Protein AF-A0A7S1HUS6-F1 (afdb_monomer_lite)

Organism: NCBI:txid73025

InterPro domains:
  IPR023214 HAD superfamily [G3DSA:3.40.50.1000] (68-170)
  IPR036412 HAD-like superfamily [SSF56784] (34-167)

Sequence (219 aa):
GILVKYYHGEDIEVVCETDEHRALIADYQELAGGGHVFIDSYAEVMHLPPGKLLLMTYDLDTVVDACRSLFSPDEVTVVRGTPPFFVECLHPAVYKGAGFSRMCDALGVRATDFVSFGDGDNDIEFLNMTGKGFAMANARAEVRAQAPAVTEATNQEDGVARELWRLWEAGALTAAKKEAEERIAMFASSGGTPTTETVPFVESPFGVGKVVTTMLLWC

Structure (mmCIF, N/CA/C/O backbone):
data_AF-A0A7S1HUS6-F1
#
_entry.id   AF-A0A7S1HUS6-F1
#
loop_
_atom_site.group_PDB
_atom_site.id
_atom_site.type_symbol
_atom_site.label_atom_id
_atom_site.label_alt_id
_atom_site.label_comp_id
_atom_site.label_asym_id
_atom_site.label_entity_id
_atom_site.label_seq_id
_atom_site.pdbx_PDB_ins_code
_atom_site.Cartn_x
_atom_site.Cartn_y
_atom_site.Cartn_z
_atom_site.occupancy
_atom_site.B_iso_or_equiv
_atom_site.auth_seq_id
_atom_site.auth_comp_id
_atom_site.auth_asym_id
_atom_site.auth_atom_id
_atom_site.pdbx_PDB_model_num
ATOM 1 N N . GLY A 1 1 ? 14.855 2.085 -18.525 1.00 83.12 1 GLY A N 1
ATOM 2 C CA . GLY A 1 1 ? 14.480 0.681 -18.794 1.00 83.12 1 GLY A CA 1
ATOM 3 C C . GLY A 1 1 ? 13.548 0.230 -17.693 1.00 83.12 1 GLY A C 1
ATOM 4 O O . GLY A 1 1 ? 13.669 0.760 -16.599 1.00 83.12 1 GLY A O 1
ATOM 5 N N . ILE A 1 2 ? 12.611 -0.685 -17.949 1.00 92.69 2 ILE A N 1
ATOM 6 C CA . ILE A 1 2 ? 11.749 -1.212 -16.878 1.00 92.69 2 ILE A CA 1
ATOM 7 C C . ILE A 1 2 ? 12.413 -2.457 -16.302 1.00 92.69 2 ILE A C 1
ATOM 9 O O . ILE A 1 2 ? 12.666 -3.409 -17.039 1.00 92.69 2 ILE A O 1
ATOM 13 N N . LEU A 1 3 ? 12.642 -2.463 -14.992 1.00 95.38 3 LEU A N 1
ATOM 14 C CA . LEU A 1 3 ? 12.996 -3.675 -14.262 1.00 95.38 3 LEU A CA 1
ATOM 15 C C . LEU A 1 3 ? 11.747 -4.256 -13.603 1.00 95.38 3 LEU A C 1
ATOM 17 O O . LEU A 1 3 ? 10.977 -3.524 -12.993 1.00 95.38 3 LEU A O 1
ATOM 21 N N . VAL A 1 4 ? 11.547 -5.568 -13.691 1.00 95.88 4 VAL A N 1
ATOM 22 C CA . VAL A 1 4 ? 10.423 -6.239 -13.030 1.00 95.88 4 VAL A CA 1
ATOM 23 C C . VAL A 1 4 ? 10.930 -7.008 -11.816 1.00 95.88 4 VAL A C 1
ATOM 25 O O . VAL A 1 4 ? 11.791 -7.877 -11.933 1.00 95.88 4 VAL A O 1
ATOM 28 N N . LYS A 1 5 ? 10.375 -6.724 -10.643 1.00 95.44 5 LYS A N 1
ATOM 29 C CA . LYS A 1 5 ? 10.479 -7.625 -9.496 1.00 95.44 5 LYS A CA 1
ATOM 30 C C . LYS A 1 5 ? 9.335 -8.619 -9.570 1.00 95.44 5 LYS A C 1
ATOM 32 O O . LYS A 1 5 ? 8.174 -8.231 -9.415 1.00 95.44 5 LYS A O 1
ATOM 37 N N . TYR A 1 6 ? 9.675 -9.868 -9.841 1.00 96.06 6 TYR A N 1
ATOM 38 C CA . TYR A 1 6 ? 8.747 -10.985 -9.843 1.00 96.06 6 TYR A CA 1
ATOM 39 C C . TYR A 1 6 ? 8.636 -11.516 -8.420 1.00 96.06 6 TYR A C 1
ATOM 41 O O . TYR A 1 6 ? 9.660 -11.770 -7.812 1.00 96.06 6 TYR A O 1
ATOM 49 N N . TYR A 1 7 ? 7.437 -11.609 -7.849 1.00 94.06 7 TYR A N 1
ATOM 50 C CA . TYR A 1 7 ? 7.272 -12.212 -6.525 1.00 94.06 7 TYR A CA 1
ATOM 51 C C . TYR A 1 7 ? 6.639 -13.584 -6.686 1.00 94.06 7 TYR A C 1
ATOM 53 O O . TYR A 1 7 ? 5.477 -13.674 -7.101 1.00 94.06 7 TYR A O 1
ATOM 61 N N . HIS A 1 8 ? 7.360 -14.635 -6.309 1.00 91.31 8 HIS A N 1
ATOM 62 C CA . HIS A 1 8 ? 6.844 -15.996 -6.296 1.00 91.31 8 HIS A CA 1
ATOM 63 C C . HIS A 1 8 ? 7.265 -16.736 -5.022 1.00 91.31 8 HIS A C 1
ATOM 65 O O . HIS A 1 8 ? 8.439 -16.970 -4.763 1.00 91.31 8 HIS A O 1
ATOM 71 N N . GLY A 1 9 ? 6.284 -17.125 -4.202 1.00 88.25 9 GLY A N 1
ATOM 72 C CA . GLY A 1 9 ? 6.566 -17.729 -2.900 1.00 88.25 9 GLY A CA 1
ATOM 73 C C . GLY A 1 9 ? 7.300 -16.752 -1.977 1.00 88.25 9 GLY A C 1
ATOM 74 O O . GLY A 1 9 ? 6.791 -15.665 -1.705 1.00 88.25 9 GLY A O 1
ATOM 75 N N . GLU A 1 10 ? 8.470 -17.160 -1.487 1.00 87.88 10 GLU A N 1
ATOM 76 C CA . GLU A 1 10 ? 9.359 -16.321 -0.667 1.00 87.88 10 GLU A CA 1
ATOM 77 C C . GLU A 1 10 ? 10.412 -15.579 -1.505 1.00 87.88 10 GLU A C 1
ATOM 79 O O . GLU A 1 10 ? 11.086 -14.684 -0.991 1.00 87.88 10 GLU A O 1
ATOM 84 N N . ASP A 1 11 ? 10.529 -15.921 -2.789 1.00 91.50 11 ASP A N 1
ATOM 85 C CA . ASP A 1 11 ? 11.551 -15.393 -3.677 1.00 91.50 11 ASP A CA 1
ATOM 86 C C . ASP A 1 11 ? 11.075 -14.134 -4.410 1.00 91.50 11 ASP A C 1
ATOM 88 O O . ASP A 1 11 ? 9.887 -13.924 -4.693 1.00 91.50 11 ASP A O 1
ATOM 92 N N . ILE A 1 12 ? 12.049 -13.263 -4.685 1.00 94.25 12 ILE A N 1
ATOM 93 C CA . ILE A 1 12 ? 11.868 -12.047 -5.471 1.00 94.25 12 ILE A CA 1
ATOM 94 C C . ILE A 1 12 ? 12.868 -12.070 -6.621 1.00 94.25 12 ILE A C 1
ATOM 96 O O . ILE A 1 12 ? 14.031 -11.687 -6.444 1.00 94.25 12 ILE A O 1
ATOM 100 N N . GLU A 1 13 ? 12.433 -12.522 -7.791 1.00 96.38 13 GLU A N 1
ATOM 101 C CA . GLU A 1 13 ? 13.298 -12.694 -8.948 1.00 96.38 13 GLU A CA 1
ATOM 102 C C . GLU A 1 13 ? 13.403 -11.430 -9.808 1.00 96.38 13 GLU A C 1
ATOM 104 O O . GLU A 1 13 ? 12.426 -10.713 -10.055 1.00 96.38 13 GLU A O 1
ATOM 109 N N . VAL A 1 14 ? 14.617 -11.149 -10.279 1.00 96.62 14 VAL A N 1
ATOM 110 C CA . VAL A 1 14 ? 14.945 -9.944 -11.051 1.00 96.62 14 VAL A CA 1
ATOM 111 C C . VAL A 1 14 ?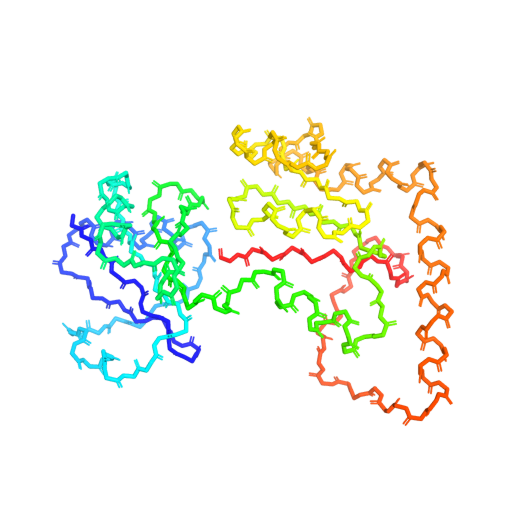 15.935 -10.251 -12.170 1.00 96.62 14 VAL A C 1
ATOM 113 O O . VAL A 1 14 ? 16.880 -11.017 -11.982 1.00 96.62 14 VAL A O 1
ATOM 116 N N . VAL A 1 15 ? 15.761 -9.592 -13.319 1.00 96.12 15 VAL A N 1
ATOM 117 C CA . VAL A 1 15 ? 16.728 -9.609 -14.427 1.00 96.12 15 VAL A CA 1
ATOM 118 C C . VAL A 1 15 ? 17.376 -8.225 -14.551 1.00 96.12 15 VAL A C 1
ATOM 120 O O . VAL A 1 15 ? 16.724 -7.225 -14.871 1.00 96.12 15 VAL A O 1
ATOM 123 N N . CYS A 1 16 ? 18.687 -8.153 -14.317 1.00 94.50 16 CYS A N 1
ATOM 124 C CA . CYS A 1 16 ? 19.451 -6.902 -14.326 1.00 94.50 16 CYS A CA 1
ATOM 125 C C . CYS A 1 16 ? 20.367 -6.773 -15.546 1.00 94.50 16 CYS A C 1
ATOM 127 O O . CYS A 1 16 ? 21.566 -7.034 -15.470 1.00 94.50 16 CYS A O 1
ATOM 129 N N . GLU A 1 17 ? 19.820 -6.292 -16.660 1.00 92.81 17 GLU A N 1
ATOM 130 C CA . GLU A 1 17 ? 20.568 -6.160 -17.919 1.00 92.81 17 GLU A CA 1
ATOM 131 C C . GLU A 1 17 ? 21.367 -4.850 -18.019 1.00 92.81 17 GLU A C 1
ATOM 133 O O . GLU A 1 17 ? 22.411 -4.798 -18.668 1.00 92.81 17 GLU A O 1
ATOM 138 N N . THR A 1 18 ? 20.913 -3.781 -17.357 1.00 95.12 18 THR A N 1
ATOM 139 C CA . THR A 1 18 ? 21.460 -2.423 -17.525 1.00 95.12 18 THR A CA 1
ATOM 140 C C . THR A 1 18 ? 21.981 -1.826 -16.216 1.00 95.12 18 THR A C 1
ATOM 142 O O . THR A 1 18 ? 21.654 -2.294 -15.125 1.00 95.12 18 THR A O 1
ATOM 145 N N . ASP A 1 19 ? 22.792 -0.766 -16.309 1.00 94.94 19 ASP A N 1
ATOM 146 C CA . ASP A 1 19 ? 23.210 0.008 -15.129 1.00 94.94 19 ASP A CA 1
ATOM 147 C C . ASP A 1 19 ? 22.018 0.672 -14.431 1.00 94.94 19 ASP A C 1
ATOM 149 O O . ASP A 1 19 ? 21.987 0.754 -13.208 1.00 94.94 19 ASP A O 1
ATOM 153 N N . GLU A 1 20 ? 21.000 1.070 -15.196 1.00 94.62 20 GLU A N 1
ATOM 154 C CA . GLU A 1 20 ? 19.757 1.629 -14.661 1.00 94.62 20 GLU A CA 1
ATOM 155 C C . GLU A 1 20 ? 18.985 0.597 -13.826 1.00 94.62 20 GLU A C 1
ATOM 157 O O . GLU A 1 20 ? 18.501 0.919 -12.748 1.00 94.62 20 GLU A O 1
ATOM 162 N N . HIS A 1 21 ? 18.930 -0.665 -14.266 1.00 95.19 21 HIS A N 1
ATOM 163 C CA . HIS A 1 21 ? 18.319 -1.754 -13.492 1.00 95.19 21 HIS A CA 1
ATOM 164 C C . HIS A 1 21 ? 19.043 -1.968 -12.157 1.00 95.19 21 HIS A C 1
ATOM 166 O O . HIS A 1 21 ? 18.406 -2.120 -11.115 1.00 95.19 21 HIS A O 1
ATOM 172 N N . ARG A 1 22 ? 20.382 -1.944 -12.183 1.00 94.12 22 ARG A N 1
ATOM 173 C CA . ARG A 1 22 ? 21.207 -2.058 -10.973 1.00 94.12 22 ARG A CA 1
ATOM 174 C C . ARG A 1 22 ? 20.972 -0.890 -10.014 1.00 94.12 22 ARG A C 1
ATOM 176 O O . ARG A 1 22 ? 20.859 -1.131 -8.816 1.00 94.12 22 ARG A O 1
ATOM 183 N N . ALA A 1 23 ? 20.863 0.334 -10.533 1.00 93.81 23 ALA A N 1
ATOM 184 C CA . ALA A 1 23 ? 20.560 1.521 -9.737 1.00 93.81 23 ALA A CA 1
ATOM 185 C C . ALA A 1 23 ? 19.164 1.440 -9.097 1.00 93.81 23 ALA A C 1
ATOM 187 O O . ALA A 1 23 ? 19.053 1.574 -7.885 1.00 93.81 23 ALA A O 1
ATOM 188 N N . LEU A 1 24 ? 18.126 1.097 -9.870 1.00 94.19 24 LEU A N 1
ATOM 189 C CA . LEU A 1 24 ? 16.755 0.950 -9.364 1.00 94.19 24 LEU A CA 1
ATOM 190 C C . LEU A 1 24 ? 16.657 -0.073 -8.224 1.00 94.19 24 LEU A C 1
ATOM 192 O O . LEU A 1 24 ? 16.002 0.188 -7.215 1.00 94.19 24 LEU A O 1
ATOM 196 N N . ILE A 1 25 ? 17.307 -1.235 -8.363 1.00 92.62 25 ILE A N 1
ATOM 197 C CA . ILE A 1 25 ? 17.340 -2.230 -7.284 1.00 92.62 25 ILE A CA 1
ATOM 198 C C . ILE A 1 25 ? 18.075 -1.691 -6.061 1.00 92.62 25 ILE A C 1
ATOM 200 O O . ILE A 1 25 ? 17.571 -1.868 -4.954 1.00 92.62 25 ILE A O 1
ATOM 204 N N . ALA A 1 26 ? 19.237 -1.059 -6.243 1.00 91.19 26 ALA A N 1
ATOM 205 C CA . ALA A 1 26 ? 20.010 -0.513 -5.133 1.00 91.19 26 ALA A CA 1
ATOM 206 C C . ALA A 1 26 ? 19.200 0.536 -4.353 1.00 91.19 26 ALA A C 1
ATOM 208 O O . ALA A 1 26 ? 19.094 0.425 -3.132 1.00 91.19 26 ALA A O 1
ATOM 209 N N . ASP A 1 27 ? 18.548 1.462 -5.063 1.00 89.69 27 ASP A N 1
ATOM 210 C CA . ASP A 1 27 ? 17.666 2.478 -4.480 1.00 89.69 27 ASP A CA 1
ATOM 211 C C . ASP A 1 27 ? 16.544 1.819 -3.655 1.00 89.69 27 ASP A C 1
ATOM 213 O O . ASP A 1 27 ? 16.283 2.196 -2.513 1.00 89.69 27 ASP A O 1
ATOM 217 N N . TYR A 1 28 ? 15.893 0.779 -4.191 1.00 88.56 28 TYR A N 1
ATOM 218 C CA . TYR A 1 28 ? 14.830 0.071 -3.468 1.00 88.56 28 TYR A CA 1
ATOM 219 C C . TYR A 1 28 ? 15.340 -0.725 -2.268 1.00 88.56 28 TYR A C 1
ATOM 221 O O . TYR A 1 28 ? 14.664 -0.778 -1.244 1.00 88.56 28 TYR A O 1
ATOM 229 N N . GLN A 1 29 ? 16.515 -1.350 -2.369 1.00 87.94 29 GLN A N 1
ATOM 230 C CA . GLN A 1 29 ? 17.120 -2.082 -1.256 1.00 87.94 29 GLN A CA 1
ATOM 231 C C . GLN A 1 29 ? 17.493 -1.157 -0.101 1.00 87.94 29 GLN A C 1
ATOM 233 O O . GLN A 1 29 ? 17.333 -1.550 1.052 1.00 87.94 29 GLN A O 1
ATOM 238 N N . GLU A 1 30 ? 17.946 0.063 -0.389 1.00 87.25 30 GLU A N 1
ATOM 239 C CA . GLU A 1 30 ? 18.206 1.070 0.642 1.00 87.25 30 GLU A CA 1
ATOM 240 C C . GLU A 1 30 ? 16.921 1.460 1.392 1.00 87.25 30 GLU A C 1
ATOM 242 O O . GLU A 1 30 ? 16.949 1.687 2.601 1.00 87.25 30 GLU A O 1
ATOM 247 N N . LEU A 1 31 ? 15.784 1.477 0.693 1.00 81.31 31 LEU A N 1
ATOM 248 C CA . LEU A 1 31 ? 14.492 1.886 1.244 1.00 81.31 31 LEU A CA 1
ATOM 249 C C . LEU A 1 31 ? 13.748 0.773 1.991 1.00 81.31 31 LEU A C 1
ATOM 251 O O . LEU A 1 31 ? 13.260 0.997 3.095 1.00 81.31 31 LEU A O 1
ATOM 255 N N . ALA A 1 32 ? 13.613 -0.401 1.377 1.00 79.62 32 ALA A N 1
ATOM 256 C CA . ALA A 1 32 ? 12.750 -1.485 1.855 1.00 79.62 32 ALA A CA 1
ATOM 257 C C . ALA A 1 32 ? 13.531 -2.708 2.362 1.00 79.62 32 ALA A C 1
ATOM 259 O O . ALA A 1 32 ? 12.944 -3.629 2.934 1.00 79.62 32 ALA A O 1
ATOM 260 N N . GLY A 1 33 ? 14.850 -2.743 2.159 1.00 82.12 33 GLY A N 1
ATOM 261 C CA . GLY A 1 33 ? 15.658 -3.932 2.404 1.00 82.12 33 GLY A CA 1
ATOM 262 C C . GLY A 1 33 ? 15.295 -5.093 1.469 1.00 82.12 33 GLY A C 1
ATOM 263 O O . GLY A 1 33 ? 14.828 -4.902 0.345 1.00 82.12 33 GLY A O 1
ATOM 264 N N . GLY A 1 34 ? 15.520 -6.319 1.946 1.00 77.00 34 GLY A N 1
ATOM 265 C CA . GLY A 1 34 ? 15.157 -7.549 1.238 1.00 77.00 34 GLY A CA 1
ATOM 266 C C . GLY A 1 34 ? 16.216 -8.076 0.259 1.00 77.00 34 GLY A C 1
ATOM 267 O O . GLY A 1 34 ? 16.989 -7.334 -0.356 1.00 77.00 34 GLY A O 1
ATOM 268 N N . GLY A 1 35 ? 16.253 -9.404 0.142 1.00 86.75 35 GLY A N 1
ATOM 269 C CA . GLY A 1 35 ? 17.072 -10.116 -0.837 1.00 86.75 35 GLY A CA 1
ATOM 270 C C . GLY A 1 35 ? 16.386 -10.194 -2.201 1.00 86.75 35 GLY A C 1
ATOM 271 O O . GLY A 1 35 ? 15.164 -10.118 -2.294 1.00 86.75 35 GLY A O 1
ATOM 272 N N . HIS A 1 36 ? 17.188 -10.360 -3.249 1.00 92.75 36 HIS A N 1
ATOM 273 C CA . HIS A 1 36 ? 16.716 -10.612 -4.607 1.00 92.75 36 HIS A CA 1
ATOM 274 C C . HIS A 1 36 ? 17.421 -11.845 -5.163 1.00 92.75 36 HIS A C 1
ATOM 276 O O . HIS A 1 36 ? 18.615 -12.041 -4.916 1.00 92.75 36 HIS A O 1
ATOM 282 N N . VAL A 1 37 ? 16.693 -12.639 -5.941 1.00 94.56 37 VAL A N 1
ATOM 283 C CA . VAL A 1 37 ? 17.245 -13.746 -6.719 1.00 94.56 37 VAL A CA 1
ATOM 284 C C . VAL A 1 37 ? 17.491 -13.230 -8.133 1.00 94.56 37 VAL A C 1
ATOM 286 O O . VAL A 1 37 ? 16.563 -12.917 -8.874 1.00 94.56 37 VAL A O 1
ATOM 289 N N . PHE A 1 38 ? 18.760 -13.081 -8.500 1.00 95.38 38 PHE A N 1
ATOM 290 C CA . PHE A 1 38 ? 19.124 -12.662 -9.850 1.00 95.38 38 PHE A CA 1
ATOM 291 C C . PHE A 1 38 ? 19.031 -13.865 -10.785 1.00 95.38 38 PHE A C 1
ATOM 293 O O . PHE A 1 38 ? 19.720 -14.861 -10.571 1.00 95.38 38 PHE A O 1
ATOM 300 N N . ILE A 1 39 ? 18.180 -13.750 -11.800 1.00 96.19 39 ILE A N 1
ATOM 301 C CA . ILE A 1 39 ? 17.977 -14.764 -12.838 1.00 96.19 39 ILE A CA 1
ATOM 302 C C . ILE A 1 39 ? 18.455 -14.226 -14.189 1.00 96.19 39 ILE A C 1
ATOM 304 O O . ILE A 1 39 ? 18.553 -13.009 -14.383 1.00 96.19 39 ILE A O 1
ATOM 308 N N . ASP A 1 40 ? 18.738 -15.125 -15.131 1.00 95.25 40 ASP A N 1
ATOM 309 C CA . ASP A 1 40 ? 19.230 -14.740 -16.456 1.00 95.25 40 ASP A CA 1
ATOM 310 C C . ASP A 1 40 ? 18.077 -14.294 -17.365 1.00 95.25 40 ASP A C 1
ATOM 312 O O . ASP A 1 40 ? 18.255 -13.442 -18.238 1.00 95.25 40 ASP A O 1
ATOM 316 N N . SER A 1 41 ? 16.875 -14.852 -17.173 1.00 95.38 41 SER A N 1
ATOM 317 C CA . SER A 1 41 ? 15.701 -14.495 -17.969 1.00 95.38 41 SER A CA 1
ATOM 318 C C . SER A 1 41 ? 14.381 -14.705 -17.233 1.00 95.38 41 SER A C 1
ATOM 320 O O . SER A 1 41 ? 14.149 -15.753 -16.639 1.00 95.38 41 SER A O 1
ATOM 322 N N . TYR A 1 42 ? 13.420 -13.788 -17.405 1.00 94.38 42 TYR A N 1
ATOM 323 C CA . TYR A 1 42 ? 12.052 -13.982 -16.901 1.00 94.38 42 TYR A CA 1
ATOM 324 C C . TYR A 1 42 ? 11.347 -15.213 -17.488 1.00 94.38 42 TYR A C 1
ATOM 326 O O . TYR A 1 42 ? 10.360 -15.670 -16.915 1.00 94.38 42 TYR A O 1
ATOM 334 N N . ALA A 1 43 ? 11.848 -15.796 -18.585 1.00 95.50 43 ALA A N 1
ATOM 335 C CA . ALA A 1 43 ? 11.358 -17.076 -19.098 1.00 95.50 43 ALA A CA 1
ATOM 336 C C . ALA A 1 43 ? 11.413 -18.200 -18.040 1.00 95.50 43 ALA A C 1
ATOM 338 O O . ALA A 1 43 ? 10.593 -19.121 -18.071 1.00 95.50 43 ALA A O 1
ATOM 339 N N . GLU A 1 44 ? 12.335 -18.094 -17.081 1.00 94.81 44 GLU A N 1
ATOM 340 C CA . GLU A 1 44 ? 12.507 -19.031 -15.970 1.00 94.81 44 GLU A CA 1
ATOM 341 C C . GLU A 1 44 ? 11.372 -18.970 -14.940 1.00 94.81 44 GLU A C 1
ATOM 343 O O . GLU A 1 44 ? 11.151 -19.955 -14.247 1.00 94.81 44 GLU A O 1
ATOM 348 N N . VAL A 1 45 ? 10.626 -17.862 -14.853 1.00 94.62 45 VAL A N 1
ATOM 349 C CA . VAL A 1 45 ? 9.600 -17.656 -13.808 1.00 94.62 45 VAL A CA 1
ATOM 350 C C . VAL A 1 45 ? 8.219 -17.306 -14.352 1.00 94.62 45 VAL A C 1
ATOM 352 O O . VAL A 1 45 ? 7.224 -17.538 -13.677 1.00 94.62 45 VAL A O 1
ATOM 355 N N . MET A 1 46 ? 8.108 -16.834 -15.599 1.00 93.12 46 MET A N 1
ATOM 356 C CA . MET A 1 46 ? 6.836 -16.371 -16.182 1.00 93.12 46 MET A CA 1
ATOM 357 C C . MET A 1 46 ? 5.756 -17.459 -16.312 1.00 93.12 46 MET A C 1
ATOM 359 O O . MET A 1 46 ? 4.597 -17.160 -16.586 1.00 93.12 46 MET A O 1
ATOM 363 N N . HIS A 1 47 ? 6.135 -18.731 -16.173 1.00 93.31 47 HIS A N 1
ATOM 364 C CA . HIS A 1 47 ? 5.211 -19.864 -16.173 1.00 93.31 47 HIS A CA 1
ATOM 365 C C . HIS A 1 47 ? 4.621 -20.156 -14.782 1.00 93.31 47 HIS A C 1
ATOM 367 O O . HIS A 1 47 ? 3.673 -20.933 -14.668 1.00 93.31 47 HIS A O 1
ATOM 373 N N . LEU A 1 48 ? 5.174 -19.548 -13.732 1.00 92.75 48 LEU A N 1
ATOM 374 C CA . LEU A 1 48 ? 4.695 -19.628 -12.358 1.00 92.75 48 LEU A CA 1
ATOM 375 C C . LEU A 1 48 ? 3.781 -18.433 -12.087 1.00 92.75 48 LEU A C 1
ATOM 377 O O . LEU A 1 48 ? 4.136 -17.327 -12.463 1.00 92.75 48 LEU A O 1
ATOM 381 N N . PRO A 1 49 ? 2.624 -18.577 -11.430 1.00 89.44 49 PRO A N 1
ATOM 382 C CA . PRO A 1 49 ? 1.777 -17.424 -11.139 1.00 89.44 49 PRO A CA 1
ATOM 383 C C . PRO A 1 49 ? 2.475 -16.480 -10.136 1.00 89.44 49 PRO A C 1
ATOM 385 O O . PRO A 1 49 ? 2.878 -16.943 -9.059 1.00 89.44 49 PRO A O 1
ATOM 388 N N . PRO A 1 50 ? 2.620 -15.177 -10.444 1.00 91.25 50 PRO A N 1
ATOM 389 C CA . PRO A 1 50 ? 3.199 -14.224 -9.507 1.00 91.25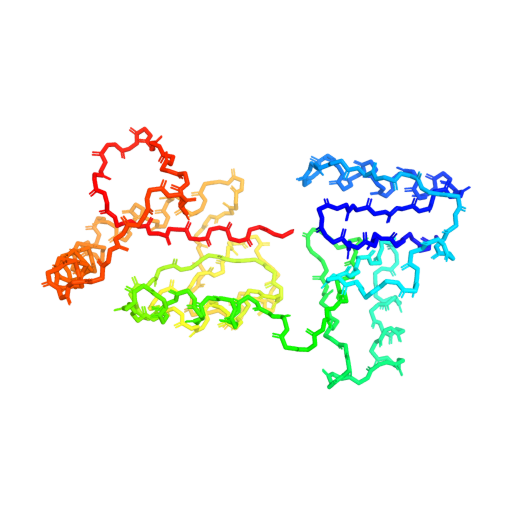 50 PRO A CA 1
ATOM 390 C C . PRO A 1 50 ? 2.187 -13.857 -8.418 1.00 91.25 50 PRO A C 1
ATOM 392 O O . PRO A 1 50 ? 0.994 -13.705 -8.684 1.00 91.25 50 PRO A O 1
ATOM 395 N N . GLY A 1 51 ? 2.667 -13.664 -7.189 1.00 87.31 51 GLY A N 1
ATOM 396 C CA . GLY A 1 51 ? 1.872 -13.089 -6.099 1.00 87.31 51 GLY A CA 1
ATOM 397 C C . GLY A 1 51 ? 1.688 -11.576 -6.251 1.00 87.31 51 GLY A C 1
ATOM 398 O O . GLY A 1 51 ? 0.605 -11.048 -6.003 1.00 87.31 51 GLY A O 1
ATOM 399 N N . LYS A 1 52 ? 2.743 -10.886 -6.696 1.00 90.31 52 LYS A N 1
ATOM 400 C CA . LYS A 1 52 ? 2.731 -9.480 -7.120 1.00 90.31 52 LYS A CA 1
ATOM 401 C C . LYS A 1 52 ? 3.853 -9.219 -8.123 1.00 90.31 52 LYS A C 1
ATOM 403 O O . LYS A 1 52 ? 4.834 -9.958 -8.155 1.00 90.31 52 LYS A O 1
ATOM 408 N N . LEU A 1 53 ? 3.729 -8.159 -8.914 1.00 94.62 53 LEU A N 1
ATOM 409 C CA . LEU A 1 53 ? 4.819 -7.644 -9.743 1.00 94.62 53 LEU A CA 1
ATOM 410 C C . LEU A 1 53 ? 5.091 -6.190 -9.372 1.00 94.62 53 LEU A C 1
ATOM 412 O O . LEU A 1 53 ? 4.147 -5.411 -9.247 1.00 94.62 53 LEU A O 1
ATOM 416 N N . LEU A 1 54 ? 6.365 -5.815 -9.236 1.00 94.88 54 LEU A N 1
ATOM 417 C CA . LEU A 1 54 ? 6.757 -4.405 -9.178 1.00 94.88 54 LEU A CA 1
ATOM 418 C C . LEU A 1 54 ? 7.509 -4.031 -10.450 1.00 94.88 54 LEU A C 1
ATOM 420 O O . LEU A 1 54 ? 8.595 -4.549 -10.699 1.00 94.88 54 LEU A O 1
ATOM 424 N N . LEU A 1 55 ? 6.942 -3.127 -11.244 1.00 96.25 55 LEU A N 1
ATOM 425 C CA . LEU A 1 55 ? 7.597 -2.566 -12.420 1.00 96.25 55 LEU A CA 1
ATOM 426 C C . LEU A 1 55 ? 8.343 -1.306 -11.991 1.00 96.25 55 LEU A C 1
ATOM 428 O O . LEU A 1 55 ? 7.732 -0.271 -11.740 1.00 96.2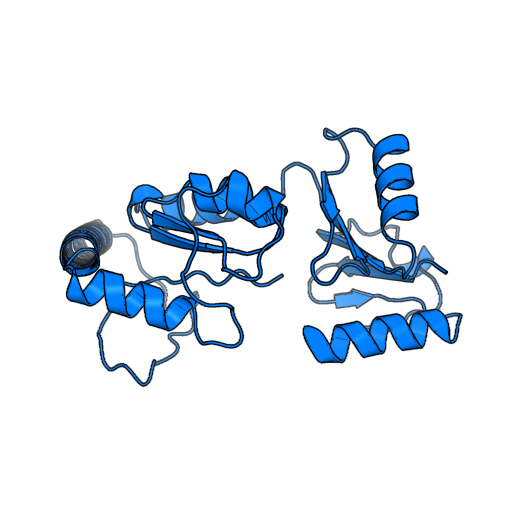5 55 LEU A O 1
ATOM 432 N N . MET A 1 56 ? 9.659 -1.404 -11.883 1.00 95.38 56 MET A N 1
ATOM 433 C CA . MET A 1 56 ? 10.551 -0.339 -11.447 1.00 95.38 56 MET A CA 1
ATOM 434 C C . MET A 1 56 ? 11.001 0.508 -12.635 1.00 95.38 56 MET A C 1
ATOM 436 O O . MET A 1 56 ? 11.421 -0.022 -13.666 1.00 95.38 56 MET A O 1
ATOM 440 N N . THR A 1 57 ? 10.900 1.825 -12.490 1.00 95.56 57 THR A N 1
ATOM 441 C CA . THR A 1 57 ? 11.171 2.810 -13.540 1.00 95.56 57 THR A CA 1
ATOM 442 C C . THR A 1 57 ? 11.359 4.201 -12.933 1.00 95.56 57 THR A C 1
ATOM 444 O O . THR A 1 57 ? 10.686 4.554 -11.967 1.00 95.56 57 THR A O 1
ATOM 447 N N . TYR A 1 58 ? 12.204 5.037 -13.536 1.00 92.81 58 TYR A N 1
ATOM 448 C CA . TYR A 1 58 ? 12.225 6.475 -13.229 1.00 92.81 58 TYR A CA 1
ATOM 449 C C . TYR A 1 58 ? 11.154 7.271 -14.000 1.00 92.81 58 TYR A C 1
ATOM 451 O O . TYR A 1 58 ? 10.881 8.421 -13.669 1.00 92.81 58 TYR A O 1
ATOM 459 N N . ASP A 1 59 ? 10.515 6.656 -14.999 1.00 93.94 59 ASP A N 1
ATOM 460 C CA . ASP A 1 59 ? 9.386 7.203 -15.759 1.00 93.94 59 ASP A CA 1
ATOM 461 C C . ASP A 1 59 ? 8.069 6.549 -15.303 1.00 93.94 59 ASP A C 1
ATOM 463 O O . ASP A 1 59 ? 7.484 5.707 -15.991 1.00 93.94 59 ASP A O 1
ATOM 467 N N . LEU A 1 60 ? 7.657 6.862 -14.070 1.00 92.94 60 LEU A N 1
ATOM 468 C CA . LEU A 1 60 ? 6.509 6.230 -13.414 1.00 92.94 60 LEU A CA 1
ATOM 469 C C . LEU A 1 60 ? 5.196 6.484 -14.162 1.00 92.94 60 LEU A C 1
ATOM 471 O O . LEU A 1 60 ? 4.412 5.557 -14.350 1.00 92.94 60 LEU A O 1
ATOM 475 N N . ASP A 1 61 ? 4.945 7.731 -14.563 1.00 93.12 61 ASP A N 1
ATOM 476 C CA . ASP A 1 61 ? 3.670 8.133 -15.165 1.00 93.12 61 ASP A CA 1
ATOM 477 C C . ASP A 1 61 ? 3.406 7.379 -16.469 1.00 93.12 61 ASP A C 1
ATOM 479 O O . ASP A 1 61 ? 2.334 6.793 -16.629 1.00 93.12 61 ASP A O 1
ATOM 483 N N . THR A 1 62 ? 4.414 7.286 -17.341 1.00 95.62 62 THR A N 1
ATOM 484 C CA . THR A 1 62 ? 4.309 6.546 -18.602 1.00 95.62 62 THR A CA 1
ATOM 485 C C . THR A 1 62 ? 3.997 5.069 -18.372 1.00 95.62 62 THR A C 1
ATOM 487 O O . THR A 1 62 ? 3.152 4.500 -19.063 1.00 95.62 62 THR A O 1
ATOM 490 N N . VAL A 1 63 ? 4.639 4.430 -17.387 1.00 96.19 63 VAL A N 1
ATOM 491 C CA . VAL A 1 63 ? 4.402 3.006 -17.094 1.00 96.19 63 VAL A CA 1
ATOM 492 C C . VAL A 1 63 ? 3.030 2.782 -16.463 1.00 96.19 63 VAL A C 1
ATOM 494 O O . VAL A 1 63 ? 2.347 1.828 -16.827 1.00 96.19 63 VAL A O 1
ATOM 497 N N . VAL A 1 64 ? 2.576 3.671 -15.574 1.00 95.06 64 VAL A N 1
ATOM 498 C CA . VAL A 1 64 ? 1.217 3.608 -15.012 1.00 95.06 64 VAL A CA 1
ATOM 499 C C . VAL A 1 64 ? 0.166 3.707 -16.115 1.00 95.06 64 VAL A C 1
ATOM 501 O O . VAL A 1 64 ? -0.768 2.902 -16.141 1.00 95.06 64 VAL A O 1
ATOM 504 N N . ASP A 1 65 ? 0.313 4.670 -17.022 1.00 95.50 65 ASP A N 1
ATOM 505 C CA . ASP A 1 65 ? -0.642 4.894 -18.108 1.00 95.50 65 ASP A CA 1
ATOM 506 C C . ASP A 1 65 ? -0.634 3.732 -19.107 1.00 95.50 65 ASP A C 1
ATOM 508 O O . ASP A 1 65 ? -1.697 3.295 -19.560 1.00 95.50 65 ASP A O 1
ATOM 512 N N . ALA A 1 66 ? 0.542 3.161 -19.388 1.00 96.44 66 ALA A N 1
ATOM 513 C CA . ALA A 1 66 ? 0.666 1.953 -20.194 1.00 96.44 66 ALA A CA 1
ATOM 514 C C . ALA A 1 66 ? -0.045 0.759 -19.537 1.00 96.44 66 ALA A C 1
ATOM 516 O O . ALA A 1 66 ? -0.876 0.122 -20.182 1.00 96.44 66 ALA A O 1
ATOM 517 N N . CYS A 1 67 ? 0.204 0.487 -18.251 1.00 96.00 67 CYS A N 1
ATOM 518 C CA . CYS A 1 67 ? -0.456 -0.605 -17.528 1.00 96.00 67 CYS A CA 1
ATOM 519 C C . CYS A 1 67 ? -1.982 -0.445 -17.519 1.00 96.00 67 CYS A C 1
ATOM 521 O O . CYS A 1 67 ? -2.697 -1.399 -17.805 1.00 96.00 67 CYS A O 1
ATOM 523 N N . ARG A 1 68 ? -2.490 0.766 -17.256 1.00 94.81 68 ARG A N 1
ATOM 524 C CA . ARG A 1 68 ? -3.936 1.060 -17.259 1.00 94.81 68 ARG A CA 1
ATOM 525 C C . ARG A 1 68 ? -4.577 0.995 -18.646 1.00 94.81 68 ARG A C 1
ATOM 527 O O . ARG A 1 68 ? -5.787 0.828 -18.743 1.00 94.81 68 ARG A O 1
ATOM 534 N N . SER A 1 69 ? -3.786 1.151 -19.706 1.00 96.50 69 SER A N 1
ATOM 535 C CA . SER A 1 69 ? -4.253 0.992 -21.088 1.00 96.50 69 SER A CA 1
ATOM 536 C C . SER A 1 69 ? -4.262 -0.471 -21.533 1.00 96.50 69 SER A C 1
ATOM 538 O O . SER A 1 69 ? -5.060 -0.844 -22.390 1.00 96.50 69 SER A O 1
ATOM 540 N N . LEU A 1 70 ? -3.361 -1.288 -20.981 1.00 96.00 70 LEU A N 1
ATOM 541 C CA . LEU A 1 70 ? -3.206 -2.702 -21.326 1.00 96.00 70 LEU A CA 1
ATOM 542 C C . LEU A 1 70 ? -4.137 -3.620 -20.533 1.00 96.00 70 LEU A C 1
ATOM 544 O O . LEU A 1 70 ? -4.566 -4.636 -21.072 1.00 96.00 70 LEU A O 1
ATOM 548 N N . PHE A 1 71 ? -4.435 -3.275 -19.280 1.00 94.62 71 PHE A N 1
ATOM 549 C CA . PHE A 1 71 ? -5.195 -4.126 -18.370 1.00 94.62 71 PHE A CA 1
ATOM 550 C C . PHE A 1 71 ? -6.416 -3.398 -17.825 1.00 94.62 71 PHE A C 1
ATOM 552 O O . PHE A 1 71 ? -6.336 -2.236 -17.417 1.00 94.62 71 PHE A O 1
ATOM 559 N N . SER A 1 72 ? -7.547 -4.100 -17.779 1.00 93.75 72 SER A N 1
ATOM 560 C CA . SER A 1 72 ? -8.719 -3.605 -17.066 1.00 93.75 72 SER A CA 1
ATOM 561 C C . SER A 1 72 ? -8.547 -3.758 -15.543 1.00 93.75 72 SER A C 1
ATOM 563 O O . SER A 1 72 ? -7.808 -4.638 -15.089 1.00 93.75 72 SER A O 1
ATOM 565 N N . PRO A 1 73 ? -9.253 -2.955 -14.723 1.00 89.94 73 PRO A N 1
ATOM 566 C CA . PRO A 1 73 ? -9.232 -3.107 -13.264 1.00 89.94 73 PRO A CA 1
ATOM 567 C C . PRO A 1 73 ? -9.707 -4.482 -12.764 1.00 89.94 73 PRO A C 1
ATOM 569 O O . PRO A 1 73 ? -9.339 -4.885 -11.665 1.00 89.94 73 PRO A O 1
ATOM 572 N N . ASP A 1 74 ? -10.493 -5.206 -13.570 1.00 92.00 74 ASP A N 1
ATOM 573 C CA . ASP A 1 74 ? -10.964 -6.565 -13.266 1.00 92.00 74 ASP A CA 1
ATOM 574 C C . ASP A 1 74 ? -9.908 -7.647 -13.570 1.00 92.00 74 ASP A C 1
ATOM 576 O O . ASP A 1 74 ? -10.099 -8.812 -13.221 1.00 92.00 74 ASP A O 1
ATOM 580 N N . GLU A 1 75 ? -8.787 -7.275 -14.199 1.00 92.00 75 GLU A N 1
ATOM 581 C CA . GLU A 1 75 ? -7.667 -8.166 -14.527 1.00 92.00 75 GLU A CA 1
ATOM 582 C C . GLU A 1 75 ? -6.428 -7.867 -13.684 1.00 92.00 75 GLU A C 1
ATOM 584 O O . GLU A 1 75 ? -5.793 -8.793 -13.178 1.00 92.00 75 GLU A O 1
ATOM 589 N N . VAL A 1 76 ? -6.076 -6.585 -13.529 1.00 93.25 76 VAL A N 1
ATOM 590 C CA . VAL A 1 76 ? -4.889 -6.145 -12.786 1.00 93.25 76 VAL A CA 1
ATOM 591 C C . VAL A 1 76 ? -5.183 -4.846 -12.046 1.00 93.25 76 VAL A C 1
ATOM 593 O O . VAL A 1 76 ? -5.524 -3.825 -12.645 1.00 93.25 76 VAL A O 1
ATOM 596 N N . THR A 1 77 ? -4.947 -4.848 -10.736 1.00 92.19 77 THR A N 1
ATOM 597 C CA . THR A 1 77 ? -4.909 -3.615 -9.949 1.00 92.19 77 THR A CA 1
ATOM 598 C C . THR A 1 77 ? -3.551 -2.949 -10.132 1.00 92.19 77 THR A C 1
ATOM 600 O O . THR A 1 77 ? -2.517 -3.549 -9.837 1.00 92.19 77 THR A O 1
ATOM 603 N N . VAL A 1 78 ? -3.561 -1.700 -10.605 1.00 93.81 78 VAL A N 1
ATOM 604 C CA . VAL A 1 78 ? -2.362 -0.886 -10.852 1.00 93.81 78 VAL A CA 1
ATOM 605 C C . VAL A 1 78 ? -2.248 0.203 -9.786 1.00 93.81 78 VAL A C 1
ATOM 607 O O . VAL A 1 78 ? -3.027 1.163 -9.783 1.00 93.81 78 VAL A O 1
ATOM 610 N N . VAL A 1 79 ? -1.252 0.077 -8.911 1.00 89.56 79 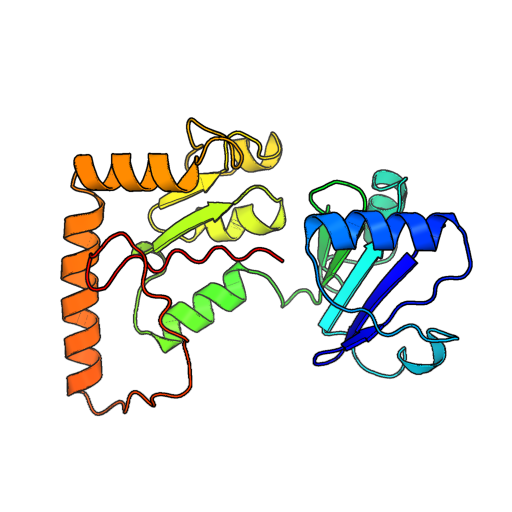VAL A N 1
ATOM 611 C CA . VAL A 1 79 ? -0.980 1.009 -7.808 1.00 89.56 79 VAL A CA 1
ATOM 612 C C . VAL A 1 79 ? 0.320 1.763 -8.068 1.00 89.56 79 VAL A C 1
ATOM 614 O O . VAL A 1 79 ? 1.318 1.192 -8.504 1.00 89.56 79 VAL A O 1
ATOM 617 N N . ARG A 1 80 ? 0.324 3.065 -7.780 1.00 90.75 80 ARG A N 1
ATOM 618 C CA . ARG A 1 80 ? 1.545 3.875 -7.782 1.00 90.75 80 ARG A CA 1
ATOM 619 C C . ARG A 1 80 ? 2.333 3.612 -6.503 1.00 90.75 80 ARG A C 1
ATOM 621 O O . ARG A 1 80 ? 1.819 3.842 -5.410 1.00 90.75 80 ARG A O 1
ATOM 628 N N . GLY A 1 81 ? 3.578 3.179 -6.655 1.00 84.94 81 GLY A N 1
ATOM 629 C CA . GLY A 1 81 ? 4.505 3.015 -5.548 1.00 84.94 81 GLY A CA 1
ATOM 630 C C . GLY A 1 81 ? 4.839 4.341 -4.875 1.00 84.94 81 GLY A C 1
ATOM 631 O O . GLY A 1 81 ? 4.872 5.401 -5.510 1.00 84.94 81 GLY A O 1
ATOM 632 N N . THR A 1 82 ? 5.092 4.273 -3.573 1.00 77.81 82 THR A N 1
ATOM 633 C CA . THR A 1 82 ? 5.691 5.364 -2.804 1.00 77.81 82 THR A CA 1
ATOM 634 C C . THR A 1 82 ? 6.932 4.801 -2.121 1.00 77.81 82 THR A C 1
ATOM 636 O O . THR A 1 82 ? 6.791 3.869 -1.334 1.00 77.81 82 THR A O 1
ATOM 639 N N . PRO A 1 83 ? 8.139 5.326 -2.399 1.00 77.31 83 PRO A N 1
ATOM 640 C CA . PRO A 1 83 ? 8.486 6.421 -3.325 1.00 77.31 83 PRO A CA 1
ATOM 641 C C . PRO A 1 83 ? 8.215 6.143 -4.825 1.00 77.31 83 PRO A C 1
ATOM 643 O O . PRO A 1 83 ? 8.079 4.991 -5.231 1.00 77.31 83 PRO A O 1
ATOM 646 N N . PRO A 1 84 ? 8.116 7.195 -5.668 1.00 83.69 84 PRO A N 1
ATOM 647 C CA . PRO A 1 84 ? 7.491 7.125 -6.992 1.00 83.69 84 PRO A CA 1
ATOM 648 C C . PRO A 1 84 ? 8.431 6.622 -8.102 1.00 83.69 84 PRO A C 1
ATOM 650 O O . PRO A 1 84 ? 8.603 7.292 -9.117 1.00 83.69 84 PRO A O 1
ATOM 653 N N . PHE A 1 85 ? 9.033 5.447 -7.925 1.00 91.06 85 PHE A N 1
ATOM 654 C CA . PHE A 1 85 ? 9.861 4.804 -8.959 1.00 91.06 85 PHE A CA 1
ATOM 655 C C . PHE A 1 85 ? 9.475 3.342 -9.224 1.00 91.06 85 PHE A C 1
ATOM 657 O O . PHE A 1 85 ? 10.227 2.577 -9.829 1.00 91.06 85 PHE A O 1
ATOM 664 N N . PHE A 1 86 ? 8.290 2.924 -8.779 1.00 93.12 86 PHE A N 1
ATOM 665 C CA . PHE A 1 86 ? 7.744 1.616 -9.115 1.00 93.12 86 PHE A CA 1
ATOM 666 C C . PHE A 1 86 ? 6.220 1.634 -9.219 1.00 93.12 86 PHE A C 1
ATOM 668 O O . PHE A 1 86 ? 5.538 2.423 -8.566 1.00 93.12 86 PHE A O 1
ATOM 675 N N . VAL A 1 87 ? 5.688 0.739 -10.044 1.00 94.56 87 VAL A N 1
ATOM 676 C CA . VAL A 1 87 ? 4.259 0.447 -10.173 1.00 94.56 87 VAL A CA 1
ATOM 677 C C . VAL A 1 87 ? 4.005 -0.934 -9.592 1.00 94.56 87 VAL A C 1
ATOM 679 O O . VAL A 1 87 ? 4.672 -1.888 -9.989 1.00 94.56 87 VAL A O 1
ATOM 682 N N . GLU A 1 88 ? 3.045 -1.055 -8.678 1.00 92.62 88 GLU A N 1
ATOM 683 C CA . GLU A 1 88 ? 2.591 -2.361 -8.204 1.00 92.62 88 GLU A CA 1
ATOM 684 C C . GLU A 1 88 ? 1.469 -2.876 -9.102 1.00 92.62 88 GLU A C 1
ATOM 686 O O . GLU A 1 88 ? 0.460 -2.197 -9.315 1.00 92.62 88 GLU A O 1
ATOM 691 N N . CYS A 1 89 ? 1.643 -4.091 -9.606 1.00 93.75 89 CYS A N 1
ATOM 692 C CA . CYS A 1 89 ? 0.627 -4.834 -10.331 1.00 93.75 89 CYS A CA 1
ATOM 693 C C . CYS A 1 89 ? 0.213 -6.040 -9.488 1.00 93.75 89 CYS A C 1
ATOM 695 O O . CYS A 1 89 ? 1.027 -6.915 -9.173 1.00 93.75 89 CYS A O 1
ATOM 697 N N . LEU A 1 90 ? -1.060 -6.060 -9.109 1.00 91.56 90 LEU A N 1
ATOM 698 C CA . LEU A 1 90 ? -1.639 -7.033 -8.190 1.00 91.56 90 LEU A CA 1
ATOM 699 C C . LEU A 1 90 ? -2.831 -7.725 -8.843 1.00 91.56 90 LEU A C 1
ATOM 701 O O . LEU A 1 90 ? -3.534 -7.137 -9.667 1.00 91.56 90 LEU A O 1
ATOM 705 N N . HIS A 1 91 ? -3.101 -8.959 -8.421 1.00 90.88 91 HIS A N 1
ATOM 706 C CA . HIS A 1 91 ? -4.381 -9.588 -8.720 1.00 90.88 91 HIS A CA 1
ATOM 707 C C . HIS A 1 91 ? -5.520 -8.751 -8.088 1.00 90.88 91 HIS A C 1
ATOM 709 O O . HIS A 1 91 ? -5.386 -8.374 -6.923 1.00 90.88 91 HIS A O 1
ATOM 715 N N . PRO A 1 92 ? -6.657 -8.502 -8.766 1.00 88.19 92 PRO A N 1
ATOM 716 C CA . PRO A 1 92 ? -7.712 -7.599 -8.278 1.00 88.19 92 PRO A CA 1
ATOM 717 C C . PRO A 1 92 ? -8.290 -7.957 -6.907 1.00 88.19 92 PRO A C 1
ATOM 719 O O . PRO A 1 92 ? -8.659 -7.094 -6.119 1.00 88.19 92 PRO A O 1
ATOM 722 N N . ALA A 1 93 ? -8.317 -9.251 -6.583 1.00 86.62 93 ALA A N 1
ATOM 723 C CA . ALA A 1 93 ? -8.739 -9.747 -5.271 1.00 86.62 93 ALA A CA 1
ATOM 724 C C . ALA A 1 93 ? -7.702 -9.555 -4.137 1.00 86.62 93 ALA A C 1
ATOM 726 O O . ALA A 1 93 ? -7.984 -9.921 -2.994 1.00 86.62 93 ALA A O 1
ATOM 727 N N . VAL A 1 94 ? -6.501 -9.047 -4.433 1.00 83.19 94 VAL A N 1
ATOM 728 C CA . VAL A 1 94 ? -5.403 -8.855 -3.475 1.00 83.19 94 VAL A CA 1
ATOM 729 C C . VAL A 1 94 ? -5.243 -7.368 -3.187 1.00 83.19 94 VAL A C 1
ATOM 731 O O . VAL A 1 94 ? -4.658 -6.620 -3.964 1.00 83.19 94 VAL A O 1
ATOM 734 N N . TYR A 1 95 ? -5.753 -6.947 -2.034 1.00 79.56 95 TYR A N 1
ATOM 735 C CA . TYR A 1 95 ? -5.608 -5.588 -1.521 1.00 79.56 95 TYR A CA 1
ATOM 736 C C . TYR A 1 95 ? -5.594 -5.596 0.014 1.00 79.56 95 TYR A C 1
ATOM 738 O O . TYR A 1 95 ? -6.044 -6.558 0.650 1.00 79.56 95 TYR A O 1
ATOM 746 N N . LYS A 1 96 ? -5.058 -4.527 0.623 1.00 77.69 96 LYS A N 1
ATOM 747 C CA . LYS A 1 96 ? -4.856 -4.430 2.083 1.00 77.69 96 LYS A CA 1
ATOM 748 C C . LYS A 1 96 ? -6.159 -4.639 2.860 1.00 77.69 96 LYS A C 1
ATOM 750 O O . LYS A 1 96 ? -6.171 -5.386 3.837 1.00 77.69 96 LYS A O 1
ATOM 755 N N . GLY A 1 97 ? -7.257 -4.052 2.379 1.00 79.31 97 GLY A N 1
ATOM 756 C CA . GLY A 1 97 ? -8.591 -4.202 2.964 1.00 79.31 97 GLY A CA 1
ATOM 757 C C . GLY A 1 97 ? -9.056 -5.658 3.042 1.00 79.31 97 GLY A C 1
ATOM 758 O O . GLY A 1 97 ? -9.458 -6.109 4.110 1.00 79.31 97 GLY A O 1
ATOM 759 N N . ALA A 1 98 ? -8.912 -6.440 1.967 1.00 82.81 98 ALA A N 1
ATOM 760 C CA . ALA A 1 98 ? -9.292 -7.855 1.968 1.00 82.81 98 ALA A CA 1
ATOM 761 C C . ALA A 1 98 ? -8.483 -8.683 2.976 1.00 82.81 98 ALA A C 1
ATOM 763 O O . ALA A 1 98 ? -9.049 -9.514 3.691 1.00 82.81 98 ALA A O 1
ATOM 764 N N . GLY A 1 99 ? -7.166 -8.459 3.052 1.00 83.38 99 GLY A N 1
ATOM 765 C CA . GLY A 1 99 ? -6.309 -9.119 4.041 1.00 83.38 99 GLY A CA 1
ATOM 766 C C . GLY A 1 99 ? -6.710 -8.758 5.472 1.00 83.38 99 GLY A C 1
ATOM 767 O O . GLY A 1 99 ? -6.853 -9.636 6.324 1.00 83.38 99 GLY A O 1
ATOM 768 N N . PHE A 1 100 ? -6.974 -7.475 5.710 1.00 83.56 100 PHE A N 1
ATOM 769 C CA . PHE A 1 100 ? -7.420 -6.964 6.999 1.00 83.56 100 PHE A CA 1
ATOM 770 C C . PHE A 1 100 ? -8.784 -7.524 7.421 1.00 83.56 100 PHE A C 1
ATOM 772 O O . PHE A 1 100 ? -8.911 -8.008 8.542 1.00 83.56 100 PHE A O 1
ATOM 779 N N . SER A 1 101 ? -9.779 -7.553 6.530 1.00 84.50 101 SER A N 1
ATOM 780 C CA . SER A 1 101 ? -11.090 -8.151 6.816 1.00 84.50 101 SER A CA 1
ATOM 781 C C . SER A 1 101 ? -10.970 -9.617 7.224 1.00 84.50 101 SER A C 1
ATOM 783 O O . SER A 1 101 ? -11.524 -10.012 8.246 1.00 84.50 101 SER A O 1
ATOM 785 N N . ARG A 1 102 ? -10.178 -10.410 6.489 1.00 84.50 102 ARG A N 1
ATOM 786 C CA . ARG A 1 102 ? -9.938 -11.822 6.832 1.00 84.50 102 ARG A CA 1
ATOM 787 C C . ARG A 1 102 ? -9.283 -11.979 8.203 1.00 84.50 102 ARG A C 1
ATOM 789 O O . ARG A 1 102 ? -9.628 -12.897 8.941 1.00 84.50 102 ARG A O 1
ATOM 796 N N . MET A 1 103 ? -8.352 -11.090 8.551 1.00 84.00 103 MET A N 1
ATOM 797 C CA . MET A 1 103 ? -7.740 -11.072 9.879 1.00 84.00 103 MET A CA 1
ATOM 798 C C . MET A 1 103 ? -8.767 -10.719 10.963 1.00 84.00 103 MET A C 1
ATOM 800 O O . MET A 1 103 ? -8.811 -11.394 11.989 1.00 84.00 103 MET A O 1
ATOM 804 N N . CYS A 1 104 ? -9.600 -9.696 10.750 1.00 80.25 104 CYS A N 1
ATOM 805 C CA . CYS A 1 104 ? -10.665 -9.331 11.685 1.00 80.25 104 CYS A CA 1
ATOM 806 C C . CYS A 1 104 ? -11.614 -10.507 11.946 1.00 80.25 104 CYS A C 1
ATOM 808 O O . CYS A 1 104 ? -11.885 -10.819 13.107 1.00 80.25 104 CYS A O 1
ATOM 810 N N . ASP A 1 105 ? -12.040 -11.196 10.885 1.00 83.94 105 ASP A N 1
ATOM 811 C CA . ASP A 1 105 ? -12.908 -12.372 10.970 1.00 83.94 105 ASP A CA 1
ATOM 812 C C . ASP A 1 105 ? -12.239 -13.510 11.753 1.00 83.94 105 ASP A C 1
ATOM 814 O O . ASP A 1 105 ? -12.846 -14.085 12.657 1.00 83.94 105 ASP A O 1
ATOM 818 N N . ALA A 1 106 ? -10.965 -13.798 11.462 1.00 78.44 106 ALA A N 1
ATOM 819 C CA . ALA A 1 106 ? -10.198 -14.837 12.150 1.00 78.44 106 ALA A CA 1
ATOM 820 C C . ALA A 1 106 ? -9.994 -14.543 13.648 1.00 78.44 106 ALA A C 1
ATOM 822 O O . ALA A 1 106 ? -9.923 -15.467 14.456 1.00 78.44 106 ALA A O 1
ATOM 823 N N . LEU A 1 107 ? -9.905 -13.264 14.019 1.00 74.62 107 LEU A N 1
ATOM 824 C CA . LEU A 1 107 ? -9.714 -12.813 15.398 1.00 74.62 107 LEU A CA 1
ATOM 825 C C . LEU A 1 107 ? -11.034 -12.534 16.142 1.00 74.62 107 LEU A C 1
ATOM 827 O O . LEU A 1 107 ? -11.003 -12.279 17.346 1.00 74.62 107 LEU A O 1
ATOM 831 N N . GLY A 1 108 ? -12.186 -12.561 15.461 1.00 78.88 108 GLY A N 1
ATOM 832 C CA . GLY A 1 108 ? -13.488 -12.240 16.058 1.00 78.88 108 GLY A CA 1
ATOM 833 C C . GLY A 1 108 ? -13.629 -10.775 16.503 1.00 78.88 108 GLY A C 1
ATOM 834 O O . GLY A 1 108 ? -14.373 -10.474 17.442 1.00 78.88 108 GLY A O 1
ATOM 835 N N . VAL A 1 109 ? -12.908 -9.861 15.852 1.00 79.31 109 VAL A N 1
ATOM 836 C CA . VAL A 1 109 ? -12.891 -8.417 16.148 1.00 79.31 109 VAL A CA 1
ATOM 837 C C . VAL A 1 109 ? -13.497 -7.627 14.994 1.00 79.31 109 VAL A C 1
ATOM 839 O O . VAL A 1 109 ? -13.570 -8.109 13.867 1.00 79.31 109 VAL A O 1
ATOM 842 N N . ARG A 1 110 ? -13.943 -6.394 15.246 1.00 81.19 110 ARG A N 1
ATOM 843 C CA . ARG A 1 110 ? -14.471 -5.529 14.184 1.00 81.19 110 ARG A CA 1
ATOM 844 C C . ARG A 1 110 ? -13.357 -4.659 13.626 1.00 81.19 110 ARG A C 1
ATOM 846 O O . ARG A 1 110 ? -12.516 -4.177 14.376 1.00 81.19 110 ARG A O 1
ATOM 853 N N . ALA A 1 111 ? -13.433 -4.336 12.339 1.00 83.56 111 ALA A N 1
ATOM 854 C CA . ALA A 1 111 ? -12.580 -3.322 11.716 1.00 83.56 111 ALA A CA 1
ATOM 855 C C . ALA A 1 111 ? -12.591 -1.982 12.488 1.00 83.56 111 ALA A C 1
ATOM 857 O O . ALA A 1 111 ? -11.560 -1.333 12.659 1.00 83.56 111 ALA A O 1
ATOM 858 N N . THR A 1 112 ? -13.745 -1.619 13.056 1.00 85.56 112 THR A N 1
ATOM 859 C CA . THR A 1 112 ? -13.929 -0.415 13.880 1.00 85.56 112 THR A CA 1
ATOM 860 C C . THR A 1 112 ? -13.148 -0.417 15.196 1.00 85.56 112 THR A C 1
ATOM 862 O O . THR A 1 112 ? -13.056 0.624 15.839 1.00 85.56 112 THR A O 1
ATOM 865 N N . ASP A 1 113 ? -12.597 -1.559 15.610 1.00 79.81 113 ASP A N 1
ATOM 866 C CA . ASP A 1 113 ? -11.797 -1.680 16.832 1.00 79.81 113 ASP A CA 1
ATOM 867 C C . ASP A 1 113 ? -10.316 -1.297 16.588 1.00 79.81 113 ASP A C 1
ATOM 869 O O . ASP A 1 113 ? -9.518 -1.267 17.525 1.00 79.81 113 ASP A O 1
ATOM 873 N N . PHE A 1 114 ? -9.938 -0.980 15.341 1.00 83.94 114 PHE A N 1
ATOM 874 C CA . PHE A 1 114 ? -8.563 -0.672 14.940 1.00 83.94 114 PHE A CA 1
ATOM 875 C C . PHE A 1 114 ? -8.312 0.820 14.718 1.00 83.94 114 PHE A C 1
ATOM 877 O O . PHE A 1 114 ? -9.209 1.597 14.373 1.00 83.94 114 PHE A O 1
ATOM 884 N N . VAL A 1 115 ? -7.035 1.180 14.862 1.00 87.62 115 VAL A N 1
ATOM 885 C CA . VAL A 1 115 ? -6.449 2.441 14.405 1.00 87.62 115 VAL A CA 1
ATOM 886 C C . VAL A 1 115 ? -5.489 2.111 13.265 1.00 87.62 115 VAL A C 1
ATOM 888 O O . VAL A 1 115 ? -4.636 1.237 13.429 1.00 87.62 115 VAL A O 1
ATOM 891 N N . SER A 1 116 ? -5.617 2.784 12.125 1.00 90.19 116 SER A N 1
ATOM 892 C CA . SER A 1 116 ? -4.747 2.580 10.963 1.00 90.19 116 SER A CA 1
ATOM 893 C C . SER A 1 116 ? -4.017 3.853 10.564 1.00 90.19 116 SER A C 1
ATOM 895 O O . SER A 1 116 ? -4.541 4.957 10.703 1.00 90.19 116 SER A O 1
ATOM 897 N N . PHE A 1 117 ? -2.822 3.669 10.011 1.00 92.38 117 PHE A N 1
ATOM 898 C CA . PHE A 1 117 ? -1.965 4.720 9.478 1.00 92.38 117 PHE A CA 1
ATOM 899 C C . PHE A 1 117 ? -1.514 4.322 8.075 1.00 92.38 117 PHE A C 1
ATOM 901 O O . PHE A 1 117 ? -1.272 3.139 7.837 1.00 92.38 117 PHE A O 1
ATOM 908 N N . GLY A 1 118 ? -1.403 5.285 7.166 1.00 90.00 118 GLY A N 1
ATOM 909 C CA . GLY A 1 118 ? -1.008 5.021 5.785 1.00 90.00 118 GLY A CA 1
ATOM 910 C C . GLY A 1 118 ? -0.626 6.287 5.037 1.00 90.00 118 GLY A C 1
ATOM 911 O O . GLY A 1 118 ? -0.916 7.400 5.477 1.00 90.00 118 GLY A O 1
ATOM 912 N N . ASP A 1 119 ? 0.050 6.126 3.914 1.00 89.56 119 ASP A N 1
ATOM 913 C CA . ASP A 1 119 ? 0.556 7.237 3.109 1.00 89.56 119 ASP A CA 1
ATOM 914 C C . ASP A 1 119 ? 0.494 6.999 1.597 1.00 89.56 119 ASP A C 1
ATOM 916 O O . ASP A 1 119 ? 0.625 7.960 0.827 1.00 89.56 119 ASP A O 1
ATOM 920 N N . GLY A 1 120 ? 0.222 5.758 1.183 1.00 85.06 120 GLY A N 1
ATOM 921 C CA . GLY A 1 120 ? 0.085 5.341 -0.206 1.00 85.06 120 GLY A CA 1
ATOM 922 C C . GLY A 1 120 ? -1.364 5.247 -0.687 1.00 85.06 120 GLY A C 1
ATOM 923 O O . GLY A 1 120 ? -2.315 5.152 0.089 1.00 85.06 120 GLY A O 1
ATOM 924 N N . ASP A 1 121 ? -1.537 5.229 -2.010 1.00 83.25 121 ASP A N 1
ATOM 925 C CA . ASP A 1 121 ? -2.856 5.097 -2.645 1.00 83.25 121 ASP A CA 1
ATOM 926 C C . ASP A 1 121 ? -3.546 3.769 -2.243 1.00 83.25 121 ASP A C 1
ATOM 928 O O . ASP A 1 121 ? -4.765 3.720 -2.085 1.00 83.25 121 ASP A O 1
ATOM 932 N N . ASN A 1 122 ? -2.769 2.703 -2.003 1.00 80.88 122 ASN A N 1
ATOM 933 C CA . ASN A 1 122 ? -3.265 1.405 -1.522 1.00 80.88 122 ASN A CA 1
ATOM 934 C C . ASN A 1 122 ? -3.723 1.402 -0.052 1.00 80.88 122 ASN A C 1
ATOM 936 O O . ASN A 1 122 ? -4.298 0.406 0.393 1.00 80.88 122 ASN A O 1
ATOM 940 N N . ASP A 1 123 ? -3.498 2.483 0.699 1.00 87.25 123 ASP A N 1
ATOM 941 C CA . ASP A 1 123 ? -3.962 2.609 2.080 1.00 87.25 123 ASP A CA 1
ATOM 942 C C . ASP A 1 123 ? -5.365 3.207 2.178 1.00 87.25 123 ASP A C 1
ATOM 944 O O . ASP A 1 123 ? -6.036 2.984 3.179 1.00 87.25 123 ASP A O 1
ATOM 948 N N . ILE A 1 124 ? -5.839 3.936 1.163 1.00 88.94 124 ILE A N 1
ATOM 949 C CA . ILE A 1 124 ? -7.077 4.732 1.241 1.00 88.94 124 ILE A CA 1
ATOM 950 C C . ILE A 1 124 ? -8.272 3.897 1.712 1.00 88.94 124 ILE A C 1
ATOM 952 O O . ILE A 1 124 ? -8.978 4.295 2.640 1.00 88.94 124 ILE A O 1
ATOM 956 N N . GLU A 1 125 ? -8.497 2.732 1.103 1.00 87.12 125 GLU A N 1
ATOM 957 C CA . GLU A 1 125 ? -9.594 1.847 1.504 1.00 87.12 125 GLU A CA 1
ATOM 958 C C . GLU A 1 125 ? -9.413 1.373 2.950 1.00 87.12 125 GLU A C 1
ATOM 960 O O . GLU A 1 125 ? -10.330 1.485 3.760 1.00 87.12 125 GLU A O 1
ATOM 965 N N . PHE A 1 126 ? -8.204 0.932 3.307 1.00 86.00 126 PHE A N 1
ATOM 966 C CA . PHE A 1 126 ? -7.883 0.464 4.653 1.00 86.00 126 PHE A CA 1
ATOM 967 C C . PHE A 1 126 ? -8.096 1.557 5.714 1.00 86.00 126 PHE A C 1
ATOM 969 O O . PHE A 1 126 ? -8.702 1.292 6.752 1.00 86.00 126 PHE A O 1
ATOM 976 N N . LEU A 1 127 ? -7.692 2.799 5.431 1.00 91.75 127 LEU A N 1
ATOM 977 C CA . LEU A 1 127 ? -7.919 3.952 6.305 1.00 91.75 127 LEU A CA 1
ATOM 978 C C . LEU A 1 127 ? -9.409 4.227 6.530 1.00 91.75 127 LEU A C 1
ATOM 980 O O . LEU A 1 127 ? -9.796 4.630 7.622 1.00 91.75 127 LEU A O 1
ATOM 984 N N . ASN A 1 128 ? -10.251 3.985 5.527 1.00 93.00 128 ASN A N 1
ATOM 985 C CA . ASN A 1 128 ? -11.696 4.181 5.631 1.00 93.00 128 ASN A CA 1
ATOM 986 C C . ASN A 1 128 ? -12.435 2.998 6.282 1.00 93.00 128 ASN A C 1
ATOM 988 O O . ASN A 1 128 ? -13.583 3.148 6.698 1.00 93.00 128 ASN A O 1
ATOM 992 N N . MET A 1 129 ? -11.797 1.830 6.398 1.00 90.12 129 MET A N 1
ATOM 993 C CA . MET A 1 129 ? -12.384 0.649 7.039 1.00 90.12 129 MET A CA 1
ATOM 994 C C . MET A 1 129 ? -12.266 0.665 8.565 1.00 90.12 129 MET A C 1
ATOM 996 O O . MET A 1 129 ? -13.097 0.060 9.248 1.00 90.12 129 MET A O 1
ATOM 1000 N N . THR A 1 130 ? -11.222 1.290 9.114 1.00 88.75 130 THR A N 1
ATOM 1001 C CA . THR A 1 130 ? -10.960 1.236 10.557 1.00 88.75 130 THR A CA 1
ATOM 1002 C C . THR A 1 130 ? -11.754 2.274 11.343 1.00 88.75 130 THR A C 1
ATOM 1004 O O . THR A 1 130 ? -12.280 3.247 10.806 1.00 88.75 130 THR A O 1
ATOM 1007 N N . GLY A 1 131 ? -11.846 2.081 12.662 1.00 87.25 131 GLY A N 1
ATOM 1008 C CA . GLY A 1 131 ? -12.542 3.031 13.533 1.00 87.25 131 GLY A CA 1
ATOM 1009 C C . GLY A 1 131 ? -11.842 4.387 13.605 1.00 87.25 131 GLY A C 1
ATOM 1010 O O . GLY A 1 131 ? -12.487 5.402 13.883 1.00 87.25 131 GLY A O 1
ATOM 1011 N N . LYS A 1 132 ? -10.522 4.406 13.376 1.00 89.81 132 LYS A N 1
ATOM 1012 C CA . LYS A 1 132 ? -9.701 5.617 13.289 1.00 89.81 132 LYS A CA 1
ATOM 1013 C C . LYS A 1 132 ? -8.593 5.441 12.249 1.00 89.81 132 LYS A C 1
ATOM 1015 O O . LYS A 1 132 ? -7.525 4.927 12.573 1.00 89.81 132 LYS A O 1
ATOM 1020 N N . GLY A 1 133 ? -8.836 5.899 11.026 1.00 93.25 133 GLY A N 1
ATOM 1021 C CA . GLY A 1 133 ? -7.823 5.937 9.975 1.00 93.25 133 GLY A CA 1
ATOM 1022 C C . GLY A 1 133 ? -7.161 7.300 9.830 1.00 93.25 133 GLY A C 1
ATOM 1023 O O . GLY A 1 133 ? -7.846 8.320 9.753 1.00 93.25 133 GLY A O 1
ATOM 1024 N N . PHE A 1 134 ? -5.833 7.300 9.749 1.00 95.56 134 PHE A N 1
ATOM 1025 C CA . PHE A 1 134 ? -5.014 8.492 9.573 1.00 95.56 134 PHE A CA 1
ATOM 1026 C C . PHE A 1 134 ? -4.111 8.379 8.344 1.00 95.56 134 PHE A C 1
ATOM 1028 O O . PHE A 1 134 ? -3.295 7.464 8.243 1.00 95.56 134 PHE A O 1
ATOM 1035 N N . ALA A 1 135 ? -4.196 9.353 7.440 1.00 96.06 135 ALA A N 1
ATOM 1036 C CA . ALA A 1 135 ? -3.117 9.589 6.494 1.00 96.06 135 ALA A CA 1
ATOM 1037 C C . ALA A 1 135 ? -1.934 10.248 7.215 1.00 96.06 135 ALA A C 1
ATOM 1039 O O . ALA A 1 135 ? -2.124 11.162 8.020 1.00 96.06 135 ALA A O 1
ATOM 1040 N N . MET A 1 136 ? -0.710 9.834 6.906 1.00 95.31 136 MET A N 1
ATOM 1041 C CA . MET A 1 136 ? 0.484 10.506 7.414 1.00 95.31 136 MET A CA 1
ATOM 1042 C C . MET A 1 136 ? 0.595 11.927 6.841 1.00 95.31 136 MET A C 1
ATOM 1044 O O . MET A 1 136 ? 0.193 12.182 5.706 1.00 95.31 136 MET A O 1
ATOM 1048 N N . ALA A 1 137 ? 1.203 12.864 7.573 1.00 95.06 137 ALA A N 1
ATOM 1049 C CA . ALA A 1 137 ? 1.385 14.235 7.083 1.00 95.06 137 ALA A CA 1
ATOM 1050 C C . ALA A 1 137 ? 2.167 14.292 5.752 1.00 95.06 137 ALA A C 1
ATOM 1052 O O . ALA A 1 137 ? 1.855 15.105 4.876 1.00 95.06 137 ALA A O 1
ATOM 1053 N N . ASN A 1 138 ? 3.136 13.386 5.562 1.00 91.44 138 ASN A N 1
ATOM 1054 C CA . ASN A 1 138 ? 3.915 13.239 4.327 1.00 91.44 138 ASN A CA 1
ATOM 1055 C C . ASN A 1 138 ? 3.185 12.475 3.208 1.00 91.44 138 ASN A C 1
ATOM 1057 O O . ASN A 1 138 ? 3.749 12.336 2.125 1.00 91.44 138 ASN A O 1
ATOM 1061 N N . ALA A 1 139 ? 1.962 11.989 3.440 1.00 91.19 139 ALA A N 1
ATOM 1062 C CA . ALA A 1 139 ? 1.192 11.279 2.428 1.00 91.19 139 ALA A CA 1
ATOM 1063 C C . ALA A 1 139 ? 0.897 12.165 1.212 1.00 91.19 139 ALA A C 1
ATOM 1065 O O . ALA A 1 139 ? 0.887 13.401 1.284 1.00 91.19 139 ALA A O 1
ATOM 1066 N N . ARG A 1 140 ? 0.615 11.535 0.071 1.00 88.00 140 ARG A N 1
ATOM 1067 C CA . ARG A 1 140 ? 0.208 12.255 -1.144 1.00 88.00 140 ARG A CA 1
ATOM 1068 C C . ARG A 1 140 ? -1.065 13.067 -0.884 1.00 88.00 140 ARG A C 1
ATOM 1070 O O . ARG A 1 140 ? -1.899 12.707 -0.055 1.00 88.00 140 ARG A O 1
ATOM 1077 N N . ALA A 1 141 ? -1.230 14.167 -1.621 1.00 92.50 141 ALA A N 1
ATOM 1078 C CA . ALA A 1 141 ? -2.382 15.056 -1.454 1.00 92.50 141 ALA A CA 1
ATOM 1079 C C . ALA A 1 141 ? -3.722 14.316 -1.604 1.00 92.50 141 ALA A C 1
ATOM 1081 O O . ALA A 1 141 ? -4.628 14.554 -0.813 1.00 92.50 141 ALA A O 1
ATOM 1082 N N . GLU A 1 142 ? -3.797 13.387 -2.557 1.00 90.69 142 GLU A N 1
ATOM 1083 C CA . GLU A 1 142 ? -4.970 12.543 -2.794 1.00 90.69 142 GLU A CA 1
ATOM 1084 C C . GLU A 1 142 ? -5.301 11.657 -1.582 1.00 90.69 142 GLU A C 1
ATOM 1086 O O . GLU A 1 142 ? -6.433 11.646 -1.109 1.00 90.69 142 GLU A O 1
ATOM 1091 N N . VAL A 1 143 ? -4.294 10.990 -1.008 1.00 91.50 143 VAL A N 1
ATOM 1092 C CA . VAL A 1 143 ? -4.457 10.125 0.171 1.00 91.50 143 VAL A CA 1
ATOM 1093 C C . VAL A 1 143 ? -4.949 10.934 1.369 1.00 91.50 143 VAL A C 1
ATOM 1095 O O . VAL A 1 143 ? -5.909 10.542 2.028 1.00 91.50 143 VAL A O 1
ATOM 1098 N N . ARG A 1 144 ? -4.356 12.110 1.621 1.00 95.88 144 ARG A N 1
ATOM 1099 C CA . ARG A 1 144 ? -4.807 13.009 2.699 1.00 95.88 144 ARG A CA 1
ATOM 1100 C C . ARG A 1 144 ? -6.231 13.520 2.489 1.00 95.88 144 ARG A C 1
ATOM 1102 O O . ARG A 1 144 ? -6.933 13.733 3.468 1.00 95.88 144 ARG A O 1
ATOM 1109 N N . ALA A 1 145 ? -6.640 13.745 1.241 1.00 96.62 145 ALA A N 1
ATOM 1110 C CA . ALA A 1 145 ? -7.981 14.223 0.917 1.00 96.62 145 ALA A CA 1
ATOM 1111 C C . ALA A 1 145 ? -9.058 13.143 1.107 1.00 96.62 145 ALA A C 1
ATOM 1113 O O . ALA A 1 145 ? -10.200 13.478 1.417 1.00 96.62 145 ALA A O 1
ATOM 1114 N N . GLN A 1 146 ? -8.701 11.868 0.928 1.00 96.25 146 GLN A N 1
ATOM 1115 C CA . GLN A 1 146 ? -9.624 10.736 1.043 1.00 96.25 146 GLN A CA 1
ATOM 1116 C C . GLN A 1 146 ? -9.590 10.032 2.412 1.00 96.25 146 GLN A C 1
ATOM 1118 O O . GLN A 1 146 ? -10.454 9.200 2.692 1.00 96.25 146 GLN A O 1
ATOM 1123 N N . ALA A 1 147 ? -8.604 10.324 3.262 1.00 95.69 147 ALA A N 1
ATOM 1124 C CA . ALA A 1 147 ? -8.499 9.729 4.590 1.00 95.69 147 ALA A CA 1
ATOM 1125 C C . ALA A 1 147 ? -9.435 10.405 5.616 1.00 95.69 147 ALA A C 1
ATOM 1127 O O . ALA A 1 147 ? -9.650 11.617 5.544 1.00 95.69 147 ALA A O 1
ATOM 1128 N N . PRO A 1 148 ? -9.934 9.668 6.631 1.00 96.38 148 PRO A N 1
ATOM 1129 C CA . PRO A 1 148 ? -10.794 10.240 7.675 1.00 96.38 148 PRO A CA 1
ATOM 1130 C C . PRO A 1 148 ? -10.128 11.348 8.503 1.00 96.38 148 PRO A C 1
ATOM 1132 O O . PRO A 1 148 ? -10.799 12.257 8.993 1.00 96.38 148 PRO A O 1
ATOM 1135 N N . ALA A 1 149 ? -8.812 11.255 8.690 1.00 96.81 149 ALA A N 1
ATOM 1136 C CA . ALA A 1 149 ? -7.998 12.235 9.389 1.00 96.81 149 ALA A CA 1
ATOM 1137 C C . ALA A 1 149 ? -6.563 12.229 8.843 1.00 96.81 149 ALA A C 1
ATOM 1139 O O . ALA A 1 149 ? -6.148 11.301 8.148 1.00 96.81 149 ALA A O 1
ATOM 1140 N N . VAL A 1 150 ? -5.795 13.262 9.188 1.00 97.56 150 VAL A N 1
ATOM 1141 C CA . VAL A 1 150 ? -4.373 13.387 8.843 1.00 97.56 150 VAL A CA 1
ATOM 1142 C C . VAL A 1 150 ? -3.579 13.593 10.132 1.00 97.56 150 VAL A C 1
ATOM 1144 O O . VAL A 1 150 ? -4.021 14.348 10.999 1.00 97.56 150 VAL A O 1
ATOM 1147 N N . THR A 1 151 ? -2.433 12.927 10.276 1.00 96.50 151 THR A N 1
ATOM 1148 C CA . THR A 1 151 ? -1.523 13.157 11.409 1.00 96.50 151 THR A CA 1
ATOM 1149 C C . THR A 1 151 ? -0.903 14.556 11.343 1.00 96.50 151 THR A C 1
ATOM 1151 O O . THR A 1 151 ? -0.706 15.114 10.265 1.00 96.50 151 THR A O 1
ATOM 1154 N N . GLU A 1 152 ? -0.533 15.129 12.491 1.00 95.44 152 GLU A N 1
ATOM 1155 C CA . GLU A 1 152 ? 0.153 16.436 12.535 1.00 95.44 152 GLU A CA 1
ATOM 1156 C C . GLU A 1 152 ? 1.619 16.368 12.077 1.00 95.44 152 GLU A C 1
ATOM 1158 O O . GLU A 1 152 ? 2.204 17.384 11.708 1.00 95.44 152 GLU A O 1
ATOM 1163 N N . ALA A 1 153 ? 2.216 15.176 12.119 1.00 90.75 153 ALA A N 1
ATOM 1164 C CA . ALA A 1 153 ? 3.635 14.945 11.878 1.00 90.75 153 ALA A CA 1
ATOM 1165 C C . ALA A 1 153 ? 3.860 13.838 10.840 1.00 90.75 153 ALA A C 1
ATOM 1167 O O . ALA A 1 153 ? 3.034 12.933 10.671 1.00 90.75 153 ALA A O 1
ATOM 1168 N N . THR A 1 154 ? 4.984 13.929 10.137 1.00 90.62 154 THR A N 1
ATOM 1169 C CA . THR A 1 154 ? 5.418 12.961 9.122 1.00 90.62 154 THR A CA 1
ATOM 1170 C C . THR A 1 154 ? 5.945 11.671 9.755 1.00 90.62 154 THR A C 1
ATOM 1172 O O . THR A 1 154 ? 6.145 11.578 10.968 1.00 90.62 154 THR A O 1
ATOM 1175 N N . ASN A 1 155 ? 6.202 10.654 8.932 1.00 86.12 155 ASN A N 1
ATOM 1176 C CA . ASN A 1 155 ? 6.887 9.435 9.363 1.00 86.12 155 ASN A CA 1
ATOM 1177 C C . ASN A 1 155 ? 8.281 9.703 9.970 1.00 86.12 155 ASN A C 1
ATOM 1179 O O . ASN A 1 155 ? 8.628 9.068 10.959 1.00 86.12 155 ASN A O 1
ATOM 1183 N N . GLN A 1 156 ? 9.043 10.666 9.437 1.00 86.31 156 GLN A N 1
ATOM 1184 C CA . GLN A 1 156 ? 10.361 11.058 9.969 1.00 86.31 156 GLN A CA 1
ATOM 1185 C C . GLN A 1 156 ? 10.287 11.816 11.304 1.00 86.31 156 GLN A C 1
ATOM 1187 O O . GLN A 1 156 ? 11.299 11.992 11.976 1.00 86.31 156 GLN A O 1
ATOM 1192 N N . GLU A 1 157 ? 9.098 12.270 11.689 1.00 89.69 157 GLU A N 1
ATOM 1193 C CA . GLU A 1 157 ? 8.846 13.029 12.915 1.00 89.69 157 GLU A CA 1
ATOM 1194 C C . GLU A 1 157 ? 8.067 12.204 13.953 1.00 89.69 157 GLU A C 1
ATOM 1196 O O . GLU A 1 157 ? 7.448 12.769 14.856 1.00 89.69 157 GLU A O 1
ATOM 1201 N N . ASP A 1 158 ? 8.070 10.875 13.824 1.00 87.69 158 ASP A N 1
ATOM 1202 C CA . ASP A 1 158 ? 7.349 9.939 14.693 1.00 87.69 158 ASP A CA 1
ATOM 1203 C C . ASP A 1 158 ? 5.821 10.136 14.690 1.00 87.69 158 ASP A C 1
ATOM 1205 O O . ASP A 1 158 ? 5.151 9.938 15.708 1.00 87.69 158 ASP A O 1
ATOM 1209 N N . GLY A 1 159 ? 5.236 10.524 13.550 1.00 86.69 159 GLY A N 1
ATOM 1210 C CA . GLY A 1 159 ? 3.814 10.874 13.451 1.00 86.69 159 GLY A CA 1
ATOM 1211 C C . GLY A 1 159 ? 2.850 9.806 13.980 1.00 86.69 159 GLY A C 1
ATOM 1212 O O . GLY A 1 159 ? 1.883 10.145 14.659 1.00 86.69 159 GLY A O 1
ATOM 1213 N N . VAL A 1 160 ? 3.153 8.520 13.767 1.00 88.75 160 VAL A N 1
ATOM 1214 C CA . VAL A 1 160 ? 2.371 7.403 14.328 1.00 88.75 160 VAL A CA 1
ATOM 1215 C C . VAL A 1 160 ? 2.413 7.414 15.858 1.00 88.75 160 VAL A C 1
ATOM 1217 O O . VAL A 1 160 ? 1.374 7.334 16.509 1.00 88.75 160 VAL A O 1
ATOM 1220 N N . ALA A 1 161 ? 3.605 7.533 16.449 1.00 84.38 161 ALA A N 1
ATOM 1221 C CA . ALA A 1 161 ? 3.772 7.498 17.899 1.00 84.38 161 ALA A CA 1
ATOM 1222 C C . ALA A 1 161 ? 3.101 8.703 18.571 1.00 84.38 161 ALA A C 1
ATOM 1224 O O . ALA A 1 161 ? 2.418 8.542 19.583 1.00 84.38 161 ALA A O 1
ATOM 1225 N N . ARG A 1 162 ? 3.242 9.896 17.980 1.00 88.00 162 ARG A N 1
ATOM 1226 C CA . ARG A 1 162 ? 2.598 11.122 18.471 1.00 88.00 162 ARG A CA 1
ATOM 1227 C C . ARG A 1 162 ? 1.079 11.016 18.441 1.00 88.00 162 ARG A C 1
ATOM 1229 O O . ARG A 1 162 ? 0.425 11.372 19.418 1.00 88.00 162 ARG A O 1
ATOM 1236 N N . GLU A 1 163 ? 0.519 10.488 17.356 1.00 92.00 163 GLU A N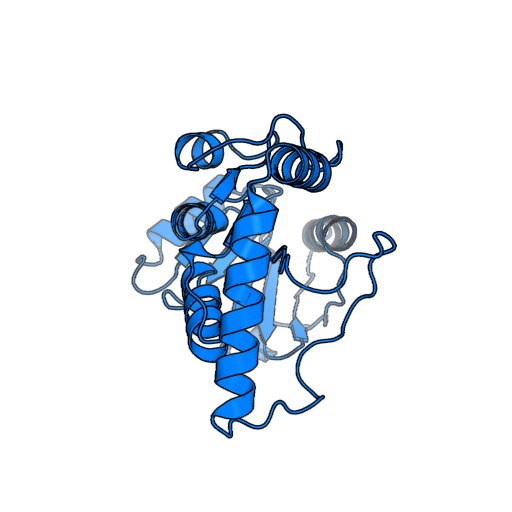 1
ATOM 1237 C CA . GLU A 1 163 ? -0.930 10.348 17.231 1.00 92.00 163 GLU A CA 1
ATOM 1238 C C . GLU A 1 163 ? -1.483 9.294 18.198 1.00 92.00 163 GLU A C 1
ATOM 1240 O O . GLU A 1 163 ? -2.490 9.529 18.867 1.00 92.00 163 GLU A O 1
ATOM 1245 N N . LEU A 1 164 ? -0.789 8.164 18.366 1.00 86.56 164 LEU A N 1
ATOM 1246 C CA . LEU A 1 164 ? -1.150 7.167 19.378 1.00 86.56 164 LEU A CA 1
ATOM 1247 C C . LEU A 1 164 ? -1.094 7.745 20.799 1.00 86.56 164 LEU A C 1
ATOM 1249 O O . LEU A 1 164 ? -2.005 7.498 21.591 1.00 86.56 164 LEU A O 1
ATOM 1253 N N . TRP A 1 165 ? -0.071 8.545 21.113 1.00 84.12 165 TRP A N 1
ATOM 1254 C CA . TRP A 1 165 ? 0.044 9.228 22.403 1.00 84.12 165 TRP A CA 1
ATOM 1255 C C . TRP A 1 165 ? -1.127 10.187 22.644 1.00 84.12 165 TRP A C 1
ATOM 1257 O O . TRP A 1 165 ? -1.777 10.129 23.687 1.00 84.12 165 TRP A O 1
ATOM 1267 N N . ARG A 1 166 ? -1.472 11.004 21.644 1.00 88.38 166 ARG A N 1
ATOM 1268 C CA . ARG A 1 166 ? -2.614 11.927 21.696 1.00 88.38 166 ARG A CA 1
ATOM 1269 C C . ARG A 1 166 ? -3.936 11.190 21.938 1.00 88.38 166 ARG A C 1
ATOM 1271 O O . ARG A 1 166 ? -4.753 11.615 22.755 1.00 88.38 166 ARG A O 1
ATOM 1278 N N . LEU A 1 167 ? -4.156 10.068 21.246 1.00 86.62 167 LEU A N 1
ATOM 1279 C CA . LEU A 1 167 ? -5.344 9.228 21.428 1.00 86.62 167 LEU A CA 1
ATOM 1280 C C . LEU A 1 167 ? -5.391 8.581 22.819 1.00 86.62 167 LEU A C 1
ATOM 1282 O O . LEU A 1 167 ? -6.478 8.430 23.387 1.00 86.62 167 LEU A O 1
ATOM 1286 N N . TRP A 1 168 ? -4.235 8.208 23.370 1.00 80.44 168 TRP A N 1
ATOM 1287 C CA . TRP A 1 168 ? -4.115 7.685 24.728 1.00 80.44 168 TRP A CA 1
ATOM 1288 C C . TRP A 1 168 ? -4.486 8.737 25.778 1.00 80.44 168 TRP A C 1
ATOM 1290 O O . TRP A 1 168 ? -5.342 8.474 26.623 1.00 80.44 168 TRP A O 1
ATOM 1300 N N . GLU A 1 169 ? -3.914 9.941 25.693 1.00 84.69 169 GLU A N 1
ATOM 1301 C CA . GLU A 1 169 ? -4.218 11.056 26.604 1.00 84.69 169 GLU A CA 1
ATOM 1302 C C . GLU A 1 169 ? -5.693 11.468 26.550 1.00 84.69 169 GLU A C 1
ATOM 1304 O O . GLU A 1 169 ? -6.296 11.777 27.577 1.00 84.69 169 GLU A O 1
ATOM 1309 N N . ALA A 1 170 ? -6.307 11.398 25.367 1.00 85.38 170 ALA A N 1
ATOM 1310 C CA . ALA A 1 170 ? -7.734 11.641 25.181 1.00 85.38 170 ALA A CA 1
ATOM 1311 C C . ALA A 1 170 ? -8.636 10.504 25.713 1.00 85.38 170 ALA A C 1
ATOM 1313 O O . ALA A 1 170 ? -9.861 10.603 25.628 1.00 85.38 170 ALA A O 1
ATOM 1314 N N . GLY A 1 171 ? -8.066 9.401 26.213 1.00 79.31 171 GLY A N 1
ATOM 1315 C CA . GLY A 1 171 ? -8.800 8.222 26.684 1.00 79.31 171 GLY A CA 1
ATOM 1316 C C . GLY A 1 171 ? -9.468 7.405 25.571 1.00 79.31 171 GLY A C 1
ATOM 1317 O O . GLY A 1 171 ? -10.217 6.469 25.857 1.00 79.31 171 GLY A O 1
ATOM 1318 N N . ALA A 1 172 ? -9.194 7.723 24.302 1.00 77.12 172 ALA A N 1
ATOM 1319 C CA . ALA A 1 172 ? -9.830 7.097 23.147 1.00 77.12 172 ALA A CA 1
ATOM 1320 C C . ALA A 1 172 ? -9.372 5.645 22.924 1.00 77.12 172 ALA A C 1
ATOM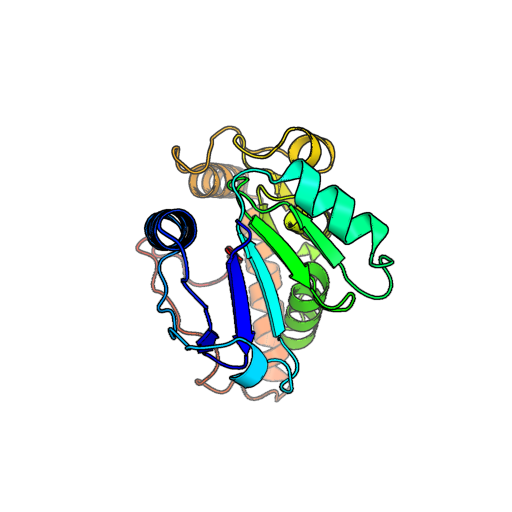 1322 O O . ALA A 1 172 ? -10.096 4.869 22.304 1.00 77.12 172 ALA A O 1
ATOM 1323 N N . LEU A 1 173 ? -8.198 5.268 23.446 1.00 71.06 173 LEU A N 1
ATOM 1324 C CA . LEU A 1 173 ? -7.665 3.902 23.364 1.00 71.06 173 LEU A CA 1
ATOM 1325 C C . LEU A 1 173 ? -8.082 3.017 24.552 1.00 71.06 173 LEU A C 1
ATOM 1327 O O . LEU A 1 173 ? -8.141 1.797 24.421 1.00 71.06 173 LEU A O 1
ATOM 1331 N N . THR A 1 174 ? -8.433 3.603 25.700 1.00 64.75 174 THR A N 1
ATOM 1332 C CA . THR A 1 174 ? -8.759 2.859 26.932 1.00 64.75 174 THR A CA 1
ATOM 1333 C C . THR A 1 174 ? -10.080 2.092 26.824 1.00 64.75 174 THR A C 1
ATOM 1335 O O . THR A 1 174 ? -10.186 0.965 27.308 1.00 64.75 174 THR A O 1
ATOM 1338 N N . ALA A 1 175 ? -11.085 2.673 26.160 1.00 54.62 175 ALA A N 1
ATOM 1339 C CA . ALA A 1 175 ? -12.365 2.008 25.907 1.00 54.62 175 ALA A CA 1
ATOM 1340 C C . ALA A 1 175 ? -12.219 0.846 24.908 1.00 54.62 175 ALA A C 1
ATOM 1342 O O . ALA A 1 175 ? -12.712 -0.250 25.166 1.00 54.62 175 ALA A O 1
ATOM 1343 N N . ALA A 1 176 ? -11.473 1.071 23.820 1.00 55.34 176 ALA A N 1
ATOM 1344 C CA . ALA A 1 176 ? -11.189 0.057 22.805 1.00 55.34 176 ALA A CA 1
ATOM 1345 C C . ALA A 1 176 ? -10.392 -1.124 23.383 1.00 55.34 176 ALA A C 1
ATOM 1347 O O . ALA A 1 176 ? -10.709 -2.281 23.113 1.00 55.34 176 ALA A O 1
ATOM 1348 N N . LYS A 1 177 ? -9.411 -0.839 24.251 1.00 57.03 177 LYS A N 1
ATOM 1349 C CA . LYS A 1 177 ? -8.637 -1.859 24.963 1.00 57.03 177 LYS A CA 1
ATOM 1350 C C . LYS A 1 177 ? -9.523 -2.777 25.802 1.00 57.03 177 LYS A C 1
ATOM 1352 O O . LYS A 1 177 ? -9.456 -3.993 25.643 1.00 57.03 177 LYS A O 1
ATOM 1357 N N . LYS A 1 178 ? -10.367 -2.203 26.664 1.00 59.22 178 LYS A N 1
ATOM 1358 C CA . LYS A 1 178 ? -11.232 -2.981 27.560 1.00 59.22 178 LYS A CA 1
ATOM 1359 C C . LYS A 1 178 ? -12.191 -3.889 26.779 1.00 59.22 178 LYS A C 1
ATOM 1361 O O . LYS A 1 178 ? -12.335 -5.060 27.114 1.00 59.22 178 LYS A O 1
ATOM 1366 N N . GLU A 1 179 ? -12.807 -3.367 25.719 1.00 57.09 179 GLU A N 1
ATOM 1367 C CA . GLU A 1 179 ? -13.758 -4.125 24.896 1.00 57.09 179 GLU A CA 1
ATOM 1368 C C . GLU A 1 179 ? -13.075 -5.266 24.115 1.00 57.09 179 GLU A C 1
ATOM 1370 O O . GLU A 1 179 ? -13.622 -6.366 24.014 1.00 57.09 179 GLU A O 1
ATOM 1375 N N . ALA A 1 180 ? -11.859 -5.043 23.605 1.00 54.16 180 ALA A N 1
ATOM 1376 C CA . ALA A 1 180 ? -11.080 -6.077 22.925 1.00 54.16 180 ALA A CA 1
ATOM 1377 C C . ALA A 1 180 ? -10.617 -7.190 23.884 1.00 54.16 180 ALA A C 1
ATOM 1379 O O . ALA A 1 180 ? -10.710 -8.372 23.547 1.00 54.16 180 ALA A O 1
ATOM 1380 N N . GLU A 1 181 ? -10.162 -6.838 25.092 1.00 58.16 181 GLU A N 1
ATOM 1381 C CA . GLU A 1 181 ? -9.748 -7.806 26.119 1.00 58.16 181 GLU A CA 1
ATOM 1382 C C . GLU A 1 181 ? -10.906 -8.727 26.544 1.00 58.16 181 GLU A C 1
ATOM 1384 O O . GLU A 1 181 ? -10.726 -9.944 26.635 1.00 58.16 181 GLU A O 1
ATOM 1389 N N . GLU A 1 182 ? -12.108 -8.175 26.736 1.00 62.28 182 GLU A N 1
ATOM 1390 C CA . GLU A 1 182 ? -13.314 -8.946 27.072 1.00 62.28 182 GLU A CA 1
ATOM 1391 C C . GLU A 1 182 ? -13.711 -9.922 25.945 1.00 62.28 182 GLU A C 1
ATOM 1393 O O . GLU A 1 182 ? -14.032 -11.085 26.210 1.00 62.28 182 GLU A O 1
ATOM 1398 N N . ARG A 1 183 ? -13.627 -9.496 24.676 1.00 57.53 183 ARG A N 1
ATOM 1399 C CA . ARG A 1 183 ? -13.945 -10.341 23.507 1.00 57.53 183 ARG A CA 1
ATOM 1400 C C . ARG A 1 183 ? -12.946 -11.478 23.303 1.00 57.53 183 ARG A C 1
ATOM 1402 O O . ARG A 1 183 ? -13.361 -12.609 23.052 1.00 57.53 183 ARG A O 1
ATOM 1409 N N . ILE A 1 184 ? -11.648 -11.214 23.465 1.00 55.88 184 ILE A N 1
ATOM 1410 C CA . ILE A 1 184 ? -10.600 -12.246 23.383 1.00 55.88 184 ILE A CA 1
ATOM 1411 C C . ILE A 1 184 ? -10.783 -13.286 24.497 1.00 55.88 184 ILE A C 1
ATOM 1413 O O . ILE A 1 184 ? -10.675 -14.487 24.247 1.00 55.88 184 ILE A O 1
ATOM 1417 N N . ALA A 1 185 ? -11.110 -12.849 25.718 1.00 59.97 185 ALA A N 1
ATOM 1418 C CA . ALA A 1 185 ? -11.405 -13.755 26.827 1.00 59.97 185 ALA A CA 1
ATOM 1419 C C . ALA A 1 185 ? -12.656 -14.621 26.559 1.00 59.97 185 ALA A C 1
ATOM 1421 O O . ALA A 1 185 ? -12.673 -15.815 26.879 1.00 59.97 185 ALA A O 1
ATOM 1422 N N . MET A 1 186 ? -13.686 -14.056 25.921 1.00 58.38 186 MET A N 1
ATOM 1423 C CA . MET A 1 186 ? -14.877 -14.797 25.489 1.00 58.38 186 MET A CA 1
ATOM 1424 C C . MET A 1 186 ? -14.556 -15.831 24.395 1.00 58.38 186 MET A C 1
ATOM 1426 O O . MET A 1 186 ? -15.020 -16.967 24.457 1.00 58.38 186 MET A O 1
ATOM 1430 N N . PHE A 1 187 ? -13.712 -15.480 23.422 1.00 52.41 187 PHE A N 1
ATOM 1431 C CA . PHE A 1 187 ? -13.266 -16.407 22.380 1.00 52.41 187 PHE A CA 1
ATOM 1432 C C . PHE A 1 187 ? -12.452 -17.575 22.962 1.00 52.41 187 PHE A C 1
ATOM 1434 O O . PHE A 1 187 ? -12.760 -18.738 22.694 1.00 52.41 187 PHE A O 1
ATOM 1441 N N . ALA A 1 188 ? -11.490 -17.292 23.844 1.00 56.00 188 ALA A N 1
ATOM 1442 C CA . ALA A 1 188 ? -10.670 -18.313 24.503 1.00 56.00 188 ALA A CA 1
ATOM 1443 C C . ALA A 1 188 ? -11.490 -19.283 25.381 1.00 56.00 188 ALA A C 1
ATOM 1445 O O . ALA A 1 188 ? -11.133 -20.452 25.516 1.00 56.00 188 ALA A O 1
ATOM 1446 N N . SER A 1 189 ? -12.607 -18.824 25.955 1.00 53.84 189 SER A N 1
ATOM 1447 C CA . SER A 1 189 ? -13.515 -19.658 26.761 1.00 53.84 189 SER A CA 1
ATOM 1448 C C . SER A 1 189 ? -14.514 -20.478 25.933 1.00 53.84 189 SER A C 1
ATOM 1450 O O . SER A 1 189 ? -15.099 -21.425 26.455 1.00 53.84 189 SER A O 1
ATOM 1452 N N . SER A 1 190 ? -14.669 -20.181 24.638 1.00 56.44 190 SER A N 1
ATOM 1453 C CA . SER A 1 190 ? -15.556 -20.907 23.714 1.00 56.44 190 SER A CA 1
ATOM 1454 C C . SER A 1 190 ? -14.942 -22.177 23.096 1.00 56.44 190 SER A C 1
ATOM 1456 O O . SER A 1 190 ? -15.597 -22.861 22.313 1.00 56.44 190 SER A O 1
ATOM 1458 N N . GLY A 1 191 ? -13.705 -22.528 23.469 1.00 44.53 191 GLY A N 1
ATOM 1459 C CA . GLY A 1 191 ? -13.034 -23.756 23.022 1.00 44.53 191 GLY A CA 1
ATOM 1460 C C . GLY A 1 191 ? -12.222 -23.625 21.728 1.00 44.53 191 GLY A C 1
ATOM 1461 O O . GLY A 1 191 ? -11.722 -24.632 21.232 1.00 44.53 191 GLY A O 1
ATOM 1462 N N . GLY A 1 192 ? -12.041 -22.413 21.194 1.00 47.47 192 GLY A N 1
ATOM 1463 C CA . GLY A 1 192 ? -11.034 -22.160 20.164 1.00 47.47 192 GLY A CA 1
ATOM 1464 C C . GLY A 1 192 ? -9.633 -22.254 20.770 1.00 47.47 192 GLY A C 1
ATOM 1465 O O . GLY A 1 192 ? -9.293 -21.471 21.652 1.00 47.47 192 GLY A O 1
ATOM 1466 N N . THR A 1 193 ? -8.815 -23.216 20.341 1.00 35.84 193 THR A N 1
ATOM 1467 C CA . THR A 1 193 ? -7.416 -23.334 20.780 1.00 35.84 193 THR A CA 1
ATOM 1468 C C . THR A 1 193 ? -6.552 -22.244 20.139 1.00 35.84 193 THR A C 1
ATOM 1470 O O . THR A 1 193 ? -6.408 -22.255 18.916 1.00 35.84 193 THR A O 1
ATOM 1473 N N . PRO A 1 194 ? -5.912 -21.348 20.914 1.00 40.88 194 PRO A N 1
ATOM 1474 C CA . PRO A 1 194 ? -4.860 -20.481 20.401 1.00 40.88 194 PRO A CA 1
ATOM 1475 C C . PRO A 1 194 ? -3.568 -21.303 20.316 1.00 40.88 194 PRO A C 1
ATOM 1477 O O . PRO A 1 194 ? -3.016 -21.702 21.342 1.00 40.88 194 PRO A O 1
ATOM 1480 N N . THR A 1 195 ? -3.087 -21.596 19.110 1.00 34.16 195 THR A N 1
ATOM 1481 C CA . THR A 1 195 ? -1.774 -22.226 18.915 1.00 34.16 195 THR A CA 1
ATOM 1482 C C . THR A 1 195 ? -0.675 -21.167 18.943 1.00 34.16 195 THR A C 1
ATOM 1484 O O . THR A 1 195 ? -0.797 -20.107 18.337 1.00 34.16 195 THR A O 1
ATOM 1487 N N . THR A 1 196 ? 0.422 -21.465 19.634 1.00 35.06 196 THR A N 1
ATOM 1488 C CA . THR A 1 196 ? 1.595 -20.601 19.860 1.00 35.06 196 THR A CA 1
ATOM 1489 C C . THR A 1 196 ? 2.458 -20.327 18.617 1.00 35.06 196 THR A C 1
ATOM 1491 O O . THR A 1 196 ? 3.558 -19.805 18.758 1.00 35.06 196 THR A O 1
ATOM 1494 N N . GLU A 1 197 ? 1.994 -20.656 17.409 1.00 28.52 197 GLU A N 1
ATOM 1495 C CA . GLU A 1 197 ? 2.798 -20.605 16.176 1.00 28.52 197 GLU A CA 1
ATOM 1496 C C . GLU A 1 197 ? 2.524 -19.409 15.242 1.00 28.52 197 GLU A C 1
ATOM 1498 O O . GLU A 1 197 ? 3.199 -19.301 14.226 1.00 28.52 197 GLU A O 1
ATOM 1503 N N . THR A 1 198 ? 1.605 -18.478 15.538 1.00 32.81 198 THR A N 1
ATOM 1504 C CA . THR A 1 198 ? 1.154 -17.511 14.503 1.00 32.81 198 THR A CA 1
ATOM 1505 C C . THR A 1 198 ? 1.258 -16.010 14.778 1.00 32.81 198 THR A C 1
ATOM 1507 O O . THR A 1 198 ? 0.702 -15.264 13.984 1.00 32.81 198 THR A O 1
ATOM 1510 N N . VAL A 1 199 ? 1.998 -15.508 15.779 1.00 32.19 199 VAL A N 1
ATOM 1511 C CA . VAL A 1 199 ? 2.485 -14.101 15.765 1.00 32.19 199 VAL A CA 1
ATOM 1512 C C . VAL A 1 199 ? 3.714 -13.953 16.682 1.00 32.19 199 VAL A C 1
ATOM 1514 O O . VAL A 1 199 ? 3.590 -14.234 17.878 1.00 32.19 199 VAL A O 1
ATOM 1517 N N . PRO A 1 200 ? 4.889 -13.488 16.210 1.00 25.36 200 PRO A N 1
ATOM 1518 C CA . PRO A 1 200 ? 5.966 -13.105 17.115 1.00 25.36 200 PRO A CA 1
ATOM 1519 C C . PRO A 1 200 ? 5.526 -11.875 17.920 1.00 25.36 200 PRO A C 1
ATOM 1521 O O . PRO A 1 200 ? 5.328 -10.786 17.382 1.00 25.36 200 PRO A O 1
ATOM 1524 N N . PHE A 1 201 ? 5.345 -12.058 19.228 1.00 31.41 201 PHE A N 1
ATOM 1525 C CA . PHE A 1 201 ? 5.201 -10.962 20.180 1.00 31.41 201 PHE A CA 1
ATOM 1526 C C . PHE A 1 201 ? 6.502 -10.150 20.177 1.00 31.41 201 PHE A C 1
ATOM 1528 O O . PHE A 1 201 ? 7.509 -10.591 20.727 1.00 31.41 201 PHE A O 1
ATOM 1535 N N . VAL A 1 202 ? 6.495 -8.969 19.560 1.00 29.05 202 VAL A N 1
ATOM 1536 C CA . VAL A 1 202 ? 7.565 -7.987 19.757 1.00 29.05 202 VAL A CA 1
ATOM 1537 C C . VAL A 1 202 ? 7.254 -7.246 21.053 1.00 29.05 202 VAL A C 1
ATOM 1539 O O . VAL A 1 202 ? 6.279 -6.497 21.133 1.00 29.05 202 VAL A O 1
ATOM 1542 N N . GLU A 1 203 ? 8.052 -7.488 22.093 1.00 25.61 203 GLU A N 1
ATOM 1543 C CA . GLU A 1 203 ? 8.012 -6.683 23.312 1.00 25.61 203 GLU A CA 1
ATOM 1544 C C . GLU A 1 203 ? 8.414 -5.244 22.969 1.00 25.61 203 GLU A C 1
ATOM 1546 O O . GLU A 1 203 ? 9.547 -4.957 22.585 1.00 25.61 203 GLU A O 1
ATOM 1551 N N . SER A 1 204 ? 7.451 -4.332 23.074 1.00 33.31 204 SER A N 1
ATOM 1552 C CA . SER A 1 204 ? 7.694 -2.900 22.960 1.00 33.31 204 SER A CA 1
ATOM 1553 C C . SER A 1 204 ? 8.296 -2.373 24.271 1.00 33.31 204 SER A C 1
ATOM 1555 O O . SER A 1 204 ? 7.815 -2.749 25.343 1.00 33.31 204 SER A O 1
ATOM 1557 N N . PRO A 1 205 ? 9.284 -1.454 24.234 1.00 28.91 205 PRO A N 1
ATOM 1558 C CA . PRO A 1 205 ? 9.819 -0.801 25.435 1.00 28.91 205 PRO A CA 1
ATOM 1559 C C . PRO A 1 205 ? 8.768 0.042 26.182 1.00 28.91 205 PRO A C 1
ATOM 1561 O O . PRO A 1 205 ? 8.991 0.453 27.321 1.00 28.91 205 PRO A O 1
ATOM 1564 N N . PHE A 1 206 ? 7.597 0.269 25.580 1.00 31.95 206 PHE A N 1
ATOM 1565 C CA . PHE A 1 206 ? 6.419 0.796 26.255 1.00 31.95 206 PHE A CA 1
ATOM 1566 C C . PHE A 1 206 ? 5.669 -0.369 26.910 1.00 31.95 206 PHE A C 1
ATOM 1568 O O . PHE A 1 206 ? 4.827 -1.001 26.279 1.00 31.95 206 PHE A O 1
ATOM 1575 N N . GLY A 1 207 ? 6.000 -0.675 28.169 1.00 27.44 207 GLY A N 1
ATOM 1576 C CA . GLY A 1 207 ? 5.412 -1.755 28.972 1.00 27.44 207 GLY A CA 1
ATOM 1577 C C . GLY A 1 207 ? 3.900 -1.630 29.202 1.00 27.44 207 GLY A C 1
ATOM 1578 O O . GLY A 1 207 ? 3.448 -1.376 30.317 1.00 27.44 207 GLY A O 1
ATOM 1579 N N . VAL A 1 208 ? 3.109 -1.844 28.152 1.00 32.09 208 VAL A N 1
ATOM 1580 C CA . VAL A 1 208 ? 1.649 -1.858 28.158 1.00 32.09 208 VAL A CA 1
ATOM 1581 C C . VAL A 1 208 ? 1.215 -3.212 27.616 1.00 32.09 208 VAL A C 1
ATOM 1583 O O . VAL A 1 208 ? 1.230 -3.469 26.415 1.00 32.09 208 VAL A O 1
ATOM 1586 N N . GLY A 1 209 ? 0.836 -4.108 28.526 1.00 27.75 209 GLY A N 1
ATOM 1587 C CA . GLY A 1 209 ? 0.233 -5.380 28.160 1.00 27.75 209 GLY A CA 1
ATOM 1588 C C . GLY A 1 209 ? -0.992 -5.150 27.278 1.00 27.75 209 GLY A C 1
ATOM 1589 O O . GLY A 1 209 ? -1.939 -4.519 27.736 1.00 27.75 209 GLY A O 1
ATOM 1590 N N . LYS A 1 210 ? -0.909 -5.679 26.051 1.00 38.59 210 LYS A N 1
ATOM 1591 C CA . LYS A 1 210 ? -1.965 -6.033 25.087 1.00 38.59 210 LYS A CA 1
ATOM 1592 C C . LYS A 1 210 ? -2.944 -4.913 24.666 1.00 38.59 210 LYS A C 1
ATOM 1594 O O . LYS A 1 210 ? -3.491 -4.169 25.470 1.00 38.59 210 LYS A O 1
ATOM 1599 N N . VAL A 1 211 ? -3.197 -4.887 23.354 1.00 33.44 211 VAL A N 1
ATOM 1600 C CA . VAL A 1 211 ? -4.113 -4.015 22.592 1.00 33.44 211 VAL A CA 1
ATOM 1601 C C . VAL A 1 211 ? -3.582 -2.615 22.252 1.00 33.44 211 VAL A C 1
ATOM 1603 O O . VAL A 1 211 ? -4.028 -1.608 22.785 1.00 33.44 211 VAL A O 1
ATOM 1606 N N . VAL A 1 212 ? -2.677 -2.578 21.273 1.00 33.12 212 VAL A N 1
ATOM 1607 C CA . VAL A 1 212 ? -2.863 -1.822 20.023 1.00 33.12 212 VAL A CA 1
ATOM 1608 C C . VAL A 1 212 ? -2.252 -2.717 18.947 1.00 33.12 212 VAL A C 1
ATOM 1610 O O . VAL A 1 212 ? -1.032 -2.832 18.870 1.00 33.12 212 VAL A O 1
ATOM 1613 N N . THR A 1 213 ? -3.058 -3.431 18.160 1.00 35.06 213 THR A N 1
ATOM 1614 C CA . THR A 1 213 ? -2.512 -4.101 16.971 1.00 35.06 213 THR A CA 1
ATOM 1615 C C . THR A 1 213 ? -2.323 -3.018 15.916 1.00 35.06 213 THR A C 1
ATOM 1617 O O . THR A 1 213 ? -3.162 -2.834 15.039 1.00 35.06 213 THR A O 1
ATOM 1620 N N . THR A 1 214 ? -1.261 -2.224 16.065 1.00 35.09 214 THR A N 1
ATOM 1621 C CA . THR A 1 214 ? -0.808 -1.295 15.032 1.00 35.09 214 THR A CA 1
ATOM 1622 C C . THR A 1 214 ? -0.320 -2.151 13.875 1.00 35.09 214 THR A C 1
ATOM 1624 O O . THR A 1 214 ? 0.793 -2.672 13.907 1.00 35.09 214 THR A O 1
ATOM 1627 N N . MET A 1 215 ? -1.163 -2.352 12.868 1.00 36.47 215 MET A N 1
ATOM 1628 C CA . MET A 1 215 ? -0.731 -3.005 11.642 1.00 36.47 215 MET A CA 1
ATOM 1629 C C . MET A 1 215 ? -0.088 -1.942 10.753 1.00 36.47 215 MET A C 1
ATOM 1631 O O . MET A 1 215 ? -0.758 -1.260 9.984 1.00 36.47 215 MET A O 1
ATOM 1635 N N . LEU A 1 216 ? 1.226 -1.772 10.904 1.00 32.91 216 LEU A N 1
ATOM 1636 C CA . LEU A 1 216 ? 2.057 -1.126 9.892 1.00 32.91 216 LEU A CA 1
ATOM 1637 C C . LEU A 1 216 ? 2.250 -2.147 8.766 1.00 32.91 216 LEU A C 1
ATOM 1639 O O . LEU A 1 216 ? 3.224 -2.893 8.759 1.00 32.91 216 LEU A O 1
ATOM 1643 N N . LEU A 1 217 ? 1.296 -2.231 7.837 1.00 31.30 217 LEU A N 1
ATOM 1644 C CA . LEU A 1 217 ? 1.543 -2.905 6.563 1.00 31.30 217 LEU A CA 1
ATOM 1645 C C . LEU A 1 217 ? 2.360 -1.967 5.674 1.00 31.30 217 LEU A C 1
ATOM 1647 O O . LEU A 1 217 ? 1.826 -1.294 4.790 1.00 31.30 217 LEU A O 1
ATOM 1651 N N . TRP A 1 218 ? 3.663 -1.928 5.930 1.00 26.36 218 TRP A N 1
ATOM 1652 C CA . TRP A 1 218 ? 4.624 -1.593 4.887 1.00 26.36 218 TRP A CA 1
ATOM 1653 C C . TRP A 1 218 ? 4.652 -2.752 3.880 1.00 26.36 218 TRP A C 1
ATOM 1655 O O . TRP A 1 218 ? 4.649 -3.919 4.277 1.00 26.36 218 TRP A O 1
ATOM 1665 N N . CYS A 1 219 ? 4.600 -2.439 2.589 1.00 31.61 219 CYS A N 1
ATOM 1666 C CA . CYS A 1 219 ? 4.780 -3.389 1.490 1.00 31.61 219 CYS A CA 1
ATOM 1667 C C . CYS A 1 219 ? 5.970 -2.973 0.638 1.00 31.61 219 CYS A C 1
ATOM 1669 O O . CYS A 1 219 ? 6.249 -1.757 0.596 1.00 31.61 219 CYS A O 1
#

Radius of gyration: 19.82 Å; chains: 1; bounding box: 39×40×50 Å

Foldseek 3Di:
DKWKFFADDLATETEDPDPVSVVQVVVVCVPPNDDHDYDNDCVVPVVPDGQKMKTFAPPQVVVLVVCCVVDPLQAWDWFQDVVRGIIITHHNCDAPVNVVVVVCVVLVHAQQLAAAEEATPSCLVSQVRYVHREYEPNHDPVSCVSHPYYFPHHVVRVSVVVVVVVCVVVVVQVVSFVVSVVVNVVVVVVPDDDDPPPDPDDDDPPPDPDDHPHPPPDD

Secondary structure (DSSP, 8-state):
--EEEEEETTEEEE---SHHHHHHHHHHHHHH----EE-S-GGGTTTSPPSEEEEE-S-HHHHHHHHHHHS-TTT-EEEE-SSSSEEEEE-TT--HHHHHHHHHHHHT--GGG-EEEE-SGGGHHHHHHSSEEEE-TTS-HHHHHHSSEE-SS-GGGTHHHHHHHHHHHTTHHHHHHHHHHHHHHHHHHTT----TTS------SS---S---------

pLDDT: mean 79.77, std 20.92, range [25.36, 97.56]